Protein AF-A0A813JDJ5-F1 (afdb_monomer)

Solvent-accessible surface area (backbone atoms only — not comparable to full-atom values): 22489 Å² total; per-residue (Å²): 141,82,89,88,88,84,81,91,85,85,86,83,91,79,85,86,85,79,91,79,90,82,88,79,94,72,88,71,79,80,75,78,74,90,65,68,74,75,63,64,79,60,67,81,37,27,83,55,29,41,36,40,31,34,39,79,60,52,72,40,60,48,58,54,46,40,65,73,66,58,40,83,80,81,72,85,73,62,88,91,61,82,87,78,77,80,80,70,84,76,69,74,73,80,80,77,76,75,93,70,94,80,86,90,82,89,82,89,81,89,81,88,88,80,84,88,81,84,89,83,88,81,85,88,84,82,89,81,92,74,90,76,82,83,73,82,50,74,66,61,53,54,54,50,54,53,53,51,51,53,51,48,53,52,50,51,52,51,47,54,57,52,59,56,61,69,75,65,84,64,85,84,67,74,70,50,74,63,55,52,49,53,46,52,53,49,36,53,50,49,42,53,49,55,52,49,49,53,68,58,14,61,41,38,33,37,48,30,79,62,59,90,65,49,69,66,49,49,33,58,75,68,26,56,86,42,48,72,51,43,66,30,45,85,74,80,48,89,76,24,42,33,78,42,47,10,50,60,47,42,50,51,54,56,52,53,52,63,67,70,48,84,80,64,90,79,75,70,78,76,81,70,84,65,82,76,51,74,64,59,50,45,51,51,51,15,52,12,42,26,53,36,54,51,54,50,51,53,60,62,43,65,77,43,80,96,54,72,68,52,38,40,39,38,44,30,52,50,69,42,54,51,50,14,51,48,51,51,54,67,70,51,65,45,64,103,83,55,92,58,69,65,43,70,47,71,48,78,45,84,130

Secondary structure (DSSP, 8-state):
---------------PPPP-----------------GGGSTTTT-GGGEEEEE--BTTTB-HHIIIIIS---------TTS-----S-TTS----------------PPP---------------------------HHHHHHHHHHHHHHHHHHHHHHHHHHHHHSSS-SS-PPPHHHHHHHHHHHHHHHHHHHHHHHH-SEEEEEESS-TTHHHHHHHHH-GGGHHHHTTGGGT-TTPPEEEEHHHHHHHHHHHHHHH-TT-TT-------SPPPHHHHHHHHHHHHHHHHHHHHHHHHTTSTT----EEEEEESSHHHHHHHHHHHHH-PPPTT-----EEEEEEPP-

pLDDT: mean 74.73, std 22.29, range [30.78, 98.12]

Organism: Polarella glacialis (NCBI:txid89957)

Foldseek 3Di:
DDDDDDDDDDDDDDDDDDDDDDDDDDDDDPPPPPPPPVVPPCLQPLLLEEEEEADDCGLDVPCCVCPVVVFDPDPPPPPPDPDPVPDPVPPDPPCPDDPDDDDDDDDDDDDDDDDDDDDDDDDDDDDDDDDDPDPPDPVNVVVVVVVVVVVVVVVVVVVVVVVVLVVPRDPPDDDDPVSVVVLVVSLVVSQVVLVVSLVSHQAAEHEYQDDPPVVQSCCVPRRVVCNVLQVCQPPVRGRHYHYHNLVVLVVVVVVVVVVVPVDPPDDDPPPPPDDDDPVVVLVSLLNSLLSRVLVVLCVSCVVPPPDASEHYEYEEQDPSNVSSQVVNQVVPDPPPDDPRHHDYHYDHDHD

Mean predicted aligned error: 13.93 Å

Structure (mmCIF, N/CA/C/O backbone):
data_AF-A0A813JDJ5-F1
#
_entry.id   AF-A0A813JDJ5-F1
#
loop_
_atom_site.group_PDB
_atom_site.id
_atom_site.type_symbol
_atom_site.label_atom_id
_atom_site.label_alt_id
_atom_site.label_comp_id
_atom_site.label_asym_id
_atom_site.label_entity_id
_atom_site.label_seq_id
_atom_site.pdbx_PDB_ins_code
_atom_site.Cartn_x
_atom_site.Cartn_y
_atom_site.Cartn_z
_atom_site.occupancy
_atom_site.B_iso_or_equiv
_atom_site.auth_seq_id
_atom_site.auth_comp_id
_atom_site.auth_asym_id
_atom_site.auth_atom_id
_atom_site.pdbx_PDB_model_num
ATOM 1 N N . MET A 1 1 ? 7.551 -49.321 27.990 1.00 53.22 1 MET A N 1
ATOM 2 C CA . MET A 1 1 ? 7.972 -48.696 29.264 1.00 53.22 1 MET A CA 1
ATOM 3 C C . MET A 1 1 ? 8.441 -47.295 28.898 1.00 53.22 1 MET A C 1
ATOM 5 O O . MET A 1 1 ? 9.509 -47.186 28.331 1.00 53.22 1 MET A O 1
ATOM 9 N N . THR A 1 2 ? 7.663 -46.223 28.980 1.00 48.78 2 THR A N 1
ATOM 10 C CA . THR A 1 2 ? 6.654 -45.811 29.965 1.00 48.78 2 THR A CA 1
ATOM 11 C C . THR A 1 2 ? 5.444 -45.167 29.280 1.00 48.78 2 THR A C 1
ATOM 13 O O . THR A 1 2 ? 5.609 -44.295 28.430 1.00 48.78 2 THR A O 1
ATOM 16 N N . ASP A 1 3 ? 4.246 -45.593 29.679 1.00 41.19 3 ASP A N 1
ATOM 17 C CA . ASP A 1 3 ? 2.958 -45.034 29.263 1.00 41.19 3 ASP A CA 1
ATOM 18 C C . ASP A 1 3 ? 2.656 -43.728 30.012 1.00 41.19 3 ASP A C 1
ATOM 20 O O . ASP A 1 3 ? 2.743 -43.674 31.239 1.00 41.19 3 ASP A O 1
ATOM 24 N N . GLY A 1 4 ? 2.268 -42.684 29.276 1.00 44.47 4 GLY A N 1
ATOM 25 C CA . GLY A 1 4 ? 1.821 -41.396 29.812 1.00 44.47 4 GLY A CA 1
ATOM 26 C C . GLY A 1 4 ? 0.354 -41.145 29.476 1.00 44.47 4 GLY A C 1
ATOM 27 O O . GLY A 1 4 ? 0.030 -40.696 28.381 1.00 44.47 4 GLY A O 1
ATOM 28 N N . LYS A 1 5 ? -0.528 -41.455 30.429 1.00 56.16 5 LYS A N 1
ATOM 29 C CA . LYS A 1 5 ? -1.992 -41.369 30.362 1.00 56.16 5 LYS A CA 1
ATOM 30 C C . LYS A 1 5 ? -2.478 -40.177 31.194 1.00 56.16 5 LYS A C 1
ATOM 32 O O . LYS A 1 5 ? -2.395 -40.235 32.413 1.00 56.16 5 LYS A O 1
ATOM 37 N N . LEU A 1 6 ? -3.014 -39.137 30.558 1.00 46.19 6 LEU A N 1
ATOM 38 C CA . LEU A 1 6 ? -3.775 -38.023 31.158 1.00 46.19 6 LEU A CA 1
ATOM 39 C C . LEU A 1 6 ? -4.709 -37.511 30.046 1.00 46.19 6 LEU A C 1
ATOM 41 O O . LEU A 1 6 ? -4.257 -37.347 28.923 1.00 46.19 6 LEU A O 1
ATOM 45 N N . GLY A 1 7 ? -6.003 -37.256 30.192 1.00 38.03 7 GLY A N 1
ATOM 46 C CA . GLY A 1 7 ? -6.911 -37.185 31.329 1.00 38.03 7 GLY A CA 1
ATOM 47 C C . GLY A 1 7 ? -8.085 -36.332 30.835 1.00 38.03 7 GLY A C 1
ATOM 48 O O . GLY A 1 7 ? -7.898 -35.160 30.525 1.00 38.03 7 GLY A O 1
ATOM 49 N N . CYS A 1 8 ? -9.262 -36.934 30.655 1.00 38.38 8 CYS A N 1
ATOM 50 C CA . CYS A 1 8 ? -10.471 -36.242 30.204 1.00 38.38 8 CYS A CA 1
ATOM 51 C C . CYS A 1 8 ? -11.040 -35.397 31.351 1.00 38.38 8 CYS A C 1
ATOM 53 O O . CYS A 1 8 ? -11.254 -35.931 32.437 1.00 38.38 8 CYS A O 1
ATOM 55 N N . PHE A 1 9 ? -11.335 -34.119 31.103 1.00 38.38 9 PHE A N 1
ATOM 56 C CA . PHE A 1 9 ? -12.172 -33.303 31.984 1.00 38.38 9 PHE A CA 1
ATOM 57 C C . PHE A 1 9 ? -13.524 -33.062 31.312 1.00 38.38 9 PHE A C 1
ATOM 59 O O . PHE A 1 9 ? -13.610 -32.439 30.256 1.00 38.38 9 PHE A O 1
ATOM 66 N N . ALA A 1 10 ? -14.564 -33.595 31.948 1.00 41.78 10 ALA A N 1
ATOM 67 C CA . ALA A 1 10 ? -15.963 -33.291 31.704 1.00 41.78 10 ALA A CA 1
ATOM 68 C C . ALA A 1 10 ? -16.487 -32.401 32.843 1.00 41.78 10 ALA A C 1
ATOM 70 O O . ALA A 1 10 ? -16.045 -32.523 33.985 1.00 41.78 10 ALA A O 1
ATOM 71 N N . GLY A 1 11 ? -17.453 -31.543 32.520 1.00 33.84 11 GLY A N 1
ATOM 72 C CA . GLY A 1 11 ? -18.176 -30.659 33.440 1.00 33.84 11 GLY A CA 1
ATOM 73 C C . GLY A 1 11 ? -18.334 -29.282 32.793 1.00 33.84 11 GLY A C 1
A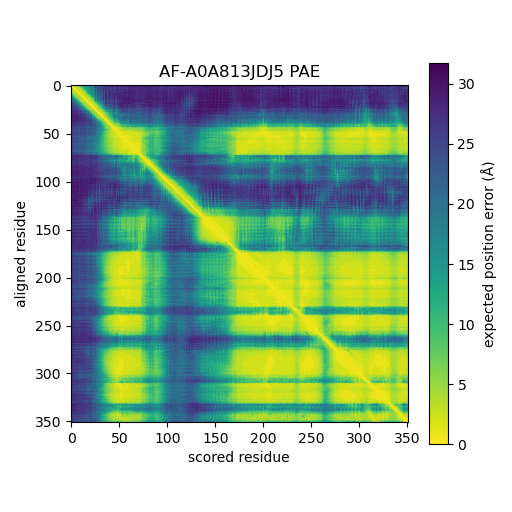TOM 74 O O . GLY A 1 11 ? -17.387 -28.772 32.216 1.00 33.84 11 GLY A O 1
ATOM 75 N N . SER A 1 12 ? -19.472 -28.603 32.792 1.00 38.28 12 SER A N 1
ATOM 76 C CA . SER A 1 12 ? -20.751 -28.787 33.469 1.00 38.28 12 SER A CA 1
ATOM 77 C C . SER A 1 12 ? -21.737 -27.856 32.754 1.00 38.28 12 SER A C 1
ATOM 79 O O . SER A 1 12 ? -21.407 -26.697 32.510 1.00 38.28 12 SER A O 1
ATOM 81 N N . ALA A 1 13 ? -22.924 -28.353 32.415 1.00 43.59 13 ALA A N 1
ATOM 82 C CA . ALA A 1 13 ? -24.033 -27.549 31.919 1.00 43.59 13 ALA A CA 1
ATOM 83 C C . ALA A 1 13 ? -24.872 -27.042 33.104 1.00 43.59 13 ALA A C 1
ATOM 85 O O . ALA A 1 13 ? -25.247 -27.834 33.966 1.00 43.59 13 ALA A O 1
ATOM 86 N N . SER A 1 14 ? -25.202 -25.749 33.122 1.00 38.34 14 SER A N 1
ATOM 87 C CA . SER A 1 14 ? -26.252 -25.192 33.985 1.00 38.34 14 SER A CA 1
ATOM 88 C C . SER A 1 14 ? -26.884 -23.946 33.344 1.00 38.34 14 SER A C 1
ATOM 90 O O . SER A 1 14 ? -26.277 -22.880 33.344 1.00 38.34 14 SER A O 1
ATOM 92 N N . THR A 1 15 ? -28.064 -24.175 32.755 1.00 44.97 15 THR A N 1
ATOM 93 C CA . THR A 1 15 ? -29.355 -23.448 32.870 1.00 44.97 15 THR A CA 1
ATOM 94 C C . THR A 1 15 ? -29.442 -21.926 32.578 1.00 44.97 15 THR A C 1
ATOM 96 O O . THR A 1 15 ? -28.566 -21.168 32.986 1.00 44.97 15 THR A O 1
ATOM 99 N N . PRO A 1 16 ? -30.512 -21.458 31.886 1.00 46.97 16 PRO A N 1
ATOM 100 C CA . PRO A 1 16 ? -30.634 -20.104 31.343 1.00 46.97 16 PRO A CA 1
ATOM 101 C C . PRO A 1 16 ? -31.238 -19.119 32.353 1.00 46.97 16 PRO A C 1
ATOM 103 O O . PRO A 1 16 ? -32.021 -19.509 33.215 1.00 46.97 16 PRO A O 1
ATOM 106 N N . CYS A 1 17 ? -30.901 -17.834 32.211 1.00 30.78 17 CYS A N 1
ATOM 107 C CA . CYS A 1 17 ? -31.528 -16.752 32.967 1.00 30.78 17 CYS A CA 1
ATOM 108 C C . CYS A 1 17 ? -32.625 -16.096 32.120 1.00 30.78 17 CYS A C 1
ATOM 110 O O . CYS A 1 17 ? -32.362 -15.607 31.019 1.00 30.78 17 CYS A O 1
ATOM 112 N N . GLU A 1 18 ? -33.837 -16.145 32.661 1.00 36.38 18 GLU A N 1
ATOM 113 C CA . GLU A 1 18 ? -35.067 -15.546 32.163 1.00 36.38 18 GLU A CA 1
ATOM 114 C C . GLU A 1 18 ? -35.033 -14.014 32.116 1.00 36.38 18 GLU A C 1
ATOM 116 O O . GLU A 1 18 ? -34.304 -13.332 32.837 1.00 36.38 18 GLU A O 1
ATOM 121 N N . PHE A 1 19 ? -35.909 -13.521 31.246 1.00 42.34 19 PHE A N 1
ATOM 122 C CA . PHE A 1 19 ? -36.453 -12.175 31.171 1.00 42.34 19 PHE A CA 1
ATOM 123 C C . PHE A 1 19 ? -36.926 -11.645 32.535 1.00 42.34 19 PHE A C 1
ATOM 125 O O . PHE A 1 19 ? -37.743 -12.276 33.200 1.00 42.34 19 PHE A O 1
ATOM 132 N N . ALA A 1 20 ? -36.521 -10.421 32.867 1.00 36.28 20 ALA A N 1
ATOM 133 C CA . ALA A 1 20 ? -37.339 -9.511 33.659 1.00 36.28 20 ALA A CA 1
ATOM 134 C C . ALA A 1 20 ? -37.074 -8.079 33.183 1.00 36.28 20 ALA A C 1
ATOM 136 O O . ALA A 1 20 ? -36.010 -7.497 33.401 1.00 36.28 20 ALA A O 1
ATOM 137 N N . GLU A 1 21 ? -38.058 -7.565 32.459 1.00 47.38 21 GLU A N 1
ATOM 138 C CA . GLU A 1 21 ? -38.278 -6.158 32.177 1.00 47.38 21 GLU A CA 1
ATOM 139 C C . GLU A 1 21 ? -38.777 -5.503 33.471 1.00 47.38 21 GLU A C 1
ATOM 141 O O . GLU A 1 21 ? -39.744 -5.986 34.043 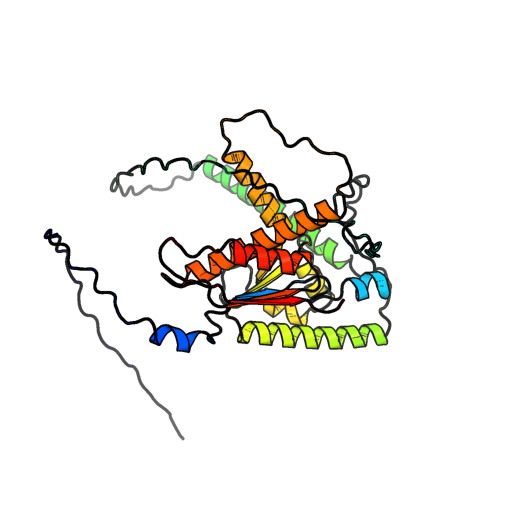1.00 47.38 21 GLU A O 1
ATOM 146 N N . GLU A 1 22 ? -38.122 -4.441 33.939 1.00 41.16 22 GLU A N 1
ATOM 147 C CA . GLU A 1 22 ? -38.748 -3.345 34.691 1.00 41.16 22 GLU A CA 1
ATOM 148 C C . GLU A 1 22 ? -37.723 -2.209 34.832 1.00 41.16 22 GLU A C 1
ATOM 150 O O . GLU A 1 22 ? -36.620 -2.392 35.347 1.00 41.16 22 GLU A O 1
ATOM 155 N N . VAL A 1 23 ? -38.067 -1.031 34.304 1.00 52.50 23 VAL A N 1
ATOM 156 C CA . VAL A 1 23 ? -37.243 0.186 34.325 1.00 52.50 23 VAL A CA 1
ATOM 157 C C . VAL A 1 23 ? -37.803 1.130 35.392 1.00 52.50 23 VAL A C 1
ATOM 159 O O . VAL A 1 23 ? -38.851 1.733 35.154 1.00 52.50 23 VAL A O 1
ATOM 162 N N . PRO A 1 24 ? -37.121 1.338 36.534 1.00 53.69 24 PRO A N 1
ATOM 163 C CA . PRO A 1 24 ? -37.437 2.431 37.434 1.00 53.69 24 PRO A CA 1
ATOM 164 C C . PRO A 1 24 ? -36.650 3.677 37.025 1.00 53.69 24 PRO A C 1
ATOM 166 O O . PRO A 1 24 ? -35.427 3.660 36.865 1.00 53.69 24 PRO A O 1
ATOM 169 N N . ALA A 1 25 ? -37.380 4.775 36.870 1.00 54.72 25 ALA A N 1
ATOM 170 C CA . ALA A 1 25 ? -36.836 6.110 36.726 1.00 54.72 25 ALA A CA 1
ATOM 171 C C . ALA A 1 25 ? -36.191 6.556 38.046 1.00 54.72 25 ALA A C 1
ATOM 173 O O . ALA A 1 25 ? -36.892 6.964 38.961 1.00 54.72 25 ALA A O 1
ATOM 174 N N . ASP A 1 26 ? -34.864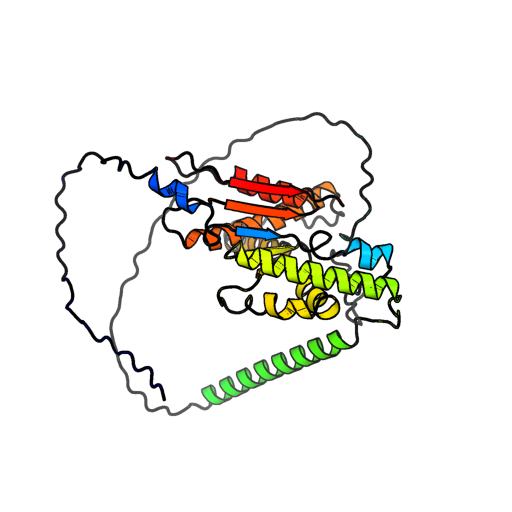 6.501 38.128 1.00 43.75 26 ASP A N 1
ATOM 175 C CA . ASP A 1 26 ? -34.090 7.412 38.971 1.00 43.75 26 ASP A CA 1
ATOM 176 C C . ASP A 1 26 ? -32.638 7.442 38.497 1.00 43.75 26 ASP A C 1
ATOM 178 O O . ASP A 1 26 ? -31.933 6.436 38.479 1.00 43.75 26 ASP A O 1
ATOM 182 N N . HIS A 1 27 ? -32.220 8.611 38.021 1.00 52.88 27 HIS A N 1
ATOM 183 C CA . HIS A 1 27 ? -30.949 8.837 37.345 1.00 52.88 27 HIS A CA 1
ATOM 184 C C . HIS A 1 27 ? -29.825 8.925 38.394 1.00 52.88 27 HIS A C 1
ATOM 186 O O . HIS A 1 27 ? -29.711 9.954 39.068 1.00 52.88 27 HIS A O 1
ATOM 192 N N . PRO A 1 28 ? -28.943 7.916 38.539 1.00 49.47 28 PRO A N 1
ATOM 193 C CA . PRO A 1 28 ? -27.824 8.025 39.452 1.00 49.47 28 PRO A CA 1
ATOM 194 C C . PRO A 1 28 ? -26.765 8.893 38.783 1.00 49.47 28 PRO A C 1
ATOM 196 O O . PRO A 1 28 ? -26.464 8.751 37.591 1.00 49.47 28 PRO A O 1
ATOM 199 N N . LEU A 1 29 ? -26.182 9.794 39.569 1.00 46.50 29 LEU A N 1
ATOM 200 C CA . LEU A 1 29 ? -24.964 10.514 39.231 1.00 46.50 29 LEU A CA 1
ATOM 201 C C . LEU A 1 29 ? -23.964 9.548 38.592 1.00 46.50 29 LEU A C 1
ATOM 203 O O . LEU A 1 29 ? -23.568 8.552 39.195 1.00 46.50 29 LEU A O 1
ATOM 207 N N . ARG A 1 30 ? -23.597 9.862 37.348 1.00 46.25 30 ARG A N 1
ATOM 208 C CA . ARG A 1 30 ? -22.651 9.145 36.495 1.00 46.25 30 ARG A CA 1
ATOM 209 C C . ARG A 1 30 ? -21.347 8.947 37.270 1.00 46.25 30 ARG A C 1
ATOM 211 O O . ARG A 1 30 ? -20.488 9.826 37.273 1.00 46.25 30 ARG A O 1
ATOM 218 N N . GLN A 1 31 ? -21.230 7.814 37.961 1.00 44.81 31 GLN A N 1
ATOM 219 C CA . GLN A 1 31 ? -20.002 7.383 38.611 1.00 44.81 31 GLN A CA 1
ATOM 220 C C . GLN A 1 31 ? -18.938 7.295 37.518 1.00 44.81 31 GLN A C 1
ATOM 222 O O . GLN A 1 31 ? -18.949 6.394 36.682 1.00 44.81 31 GLN A O 1
ATOM 227 N N . LEU A 1 32 ? -18.053 8.290 37.488 1.00 50.31 32 LEU A N 1
ATOM 228 C CA . LEU A 1 32 ? -16.844 8.280 36.681 1.00 50.31 32 LEU A CA 1
ATOM 229 C C . LEU A 1 32 ? -15.983 7.129 37.203 1.00 50.31 32 LEU A C 1
ATOM 231 O O . LEU A 1 32 ? -15.262 7.269 38.191 1.00 50.31 32 LEU A O 1
ATOM 235 N N . SER A 1 33 ? -16.129 5.962 36.579 1.00 49.41 33 SER A N 1
ATOM 236 C CA . SER A 1 33 ? -15.350 4.770 36.878 1.00 49.41 33 SER A CA 1
ATOM 237 C C . SER A 1 33 ? -13.869 5.086 36.668 1.00 49.41 33 SER A C 1
ATOM 239 O O . SER A 1 33 ? -13.411 5.265 35.539 1.00 49.41 33 SER A O 1
ATOM 241 N N . LYS A 1 34 ? -13.123 5.169 37.773 1.00 47.16 34 LYS A N 1
ATOM 242 C CA . LYS A 1 34 ? -11.662 5.320 37.834 1.00 47.16 34 LYS A CA 1
ATOM 243 C C . LYS A 1 34 ? -10.944 4.037 37.382 1.00 47.16 34 LYS A C 1
ATOM 245 O O . LYS A 1 34 ? -10.185 3.449 38.142 1.00 47.16 34 LYS A O 1
ATOM 250 N N . THR A 1 35 ? -11.202 3.570 36.164 1.00 49.75 35 THR A N 1
ATOM 251 C CA . THR A 1 35 ? -10.570 2.365 35.593 1.00 49.75 35 THR A CA 1
ATOM 252 C C . THR A 1 35 ? -9.618 2.687 34.434 1.00 49.75 35 THR A C 1
ATOM 254 O O . THR A 1 35 ? -9.306 1.800 33.646 1.00 49.75 35 THR A O 1
ATOM 257 N N . SER A 1 36 ? -9.150 3.936 34.295 1.00 54.97 36 SER A N 1
ATOM 258 C CA . SER A 1 36 ? -8.295 4.348 33.166 1.00 54.97 36 SER A CA 1
ATOM 259 C C . SER A 1 36 ? -6.899 3.719 33.172 1.00 54.97 36 SER A C 1
ATOM 261 O O . SER A 1 36 ? -6.356 3.457 32.100 1.00 54.97 36 SER A O 1
ATOM 263 N N . ASP A 1 37 ? -6.338 3.412 34.342 1.00 50.34 37 ASP A N 1
ATOM 264 C CA . ASP A 1 37 ? -4.895 3.139 34.441 1.00 50.34 37 ASP A CA 1
ATOM 265 C C . ASP A 1 37 ? -4.509 1.695 34.087 1.00 50.34 37 ASP A C 1
ATOM 267 O O . ASP A 1 37 ? -3.372 1.430 33.707 1.00 50.34 37 ASP A O 1
ATOM 271 N N . ALA A 1 38 ? -5.458 0.753 34.101 1.00 52.31 38 ALA A N 1
ATOM 272 C CA . ALA A 1 38 ? -5.196 -0.620 33.655 1.00 52.31 38 ALA A CA 1
ATOM 273 C C . ALA A 1 38 ? -5.107 -0.746 32.120 1.00 52.31 38 ALA A C 1
ATOM 275 O O . ALA A 1 38 ? -4.664 -1.772 31.608 1.00 52.31 38 ALA A O 1
ATOM 276 N N . SER A 1 39 ? -5.519 0.282 31.367 1.00 56.78 39 SER A N 1
ATOM 277 C CA . SER A 1 39 ? -5.522 0.234 29.899 1.00 56.78 39 SER A CA 1
ATOM 278 C C . SER A 1 39 ? -4.148 0.488 29.267 1.00 56.78 39 SER A C 1
ATOM 280 O O . SER A 1 39 ? -3.971 0.198 28.077 1.00 56.78 39 SER A O 1
ATOM 282 N N . ASP A 1 40 ? -3.178 0.951 30.068 1.00 61.53 40 ASP A N 1
ATOM 283 C CA . ASP A 1 40 ? -1.870 1.377 29.578 1.00 61.53 40 ASP A CA 1
ATOM 284 C C . ASP A 1 40 ? -0.845 0.243 29.407 1.00 61.53 40 ASP A C 1
ATOM 286 O O . ASP A 1 40 ? 0.068 0.341 28.586 1.00 61.53 40 ASP A O 1
ATOM 290 N N . ALA A 1 41 ? -1.011 -0.876 30.112 1.00 62.19 41 ALA A N 1
ATOM 291 C CA . ALA A 1 41 ? -0.044 -1.977 30.077 1.00 62.19 41 ALA A CA 1
ATOM 292 C C . ALA A 1 41 ? -0.120 -2.837 28.795 1.00 62.19 41 ALA A C 1
ATOM 294 O O . ALA A 1 41 ? 0.869 -3.457 28.411 1.00 62.19 41 ALA A O 1
ATOM 295 N N . CYS A 1 42 ? -1.260 -2.850 28.092 1.00 66.88 42 CYS A N 1
ATOM 296 C CA . CYS A 1 42 ? -1.478 -3.703 26.912 1.00 66.88 42 CYS A CA 1
ATOM 297 C C . CYS A 1 42 ? -1.159 -3.018 25.569 1.00 66.88 42 CYS A C 1
ATOM 299 O O . CYS A 1 42 ? -1.426 -3.587 24.511 1.00 66.88 42 CYS A O 1
ATOM 301 N N . TYR A 1 43 ? -0.593 -1.802 25.562 1.00 67.81 43 TYR A N 1
ATOM 302 C CA . TYR A 1 43 ? -0.315 -1.086 24.305 1.00 67.81 43 TYR A CA 1
ATOM 303 C C . TYR A 1 43 ? 0.701 -1.779 23.404 1.00 67.81 43 TYR A C 1
ATOM 305 O O . TYR A 1 43 ? 0.689 -1.543 22.201 1.00 67.81 43 TYR A O 1
ATOM 313 N N . ALA A 1 44 ? 1.589 -2.594 23.964 1.00 71.69 44 ALA A N 1
ATOM 314 C CA . ALA A 1 44 ? 2.613 -3.287 23.193 1.00 71.69 44 ALA A CA 1
ATOM 315 C C . ALA A 1 44 ? 2.111 -4.602 22.574 1.00 71.69 44 ALA A C 1
ATOM 317 O O . ALA A 1 44 ? 2.883 -5.289 21.909 1.00 71.69 44 ALA A O 1
ATOM 318 N N . GLU A 1 45 ? 0.845 -4.980 22.786 1.00 86.00 45 GLU A N 1
ATOM 319 C CA . GLU A 1 45 ? 0.331 -6.232 22.245 1.00 86.00 45 GLU A CA 1
ATOM 320 C C . GLU A 1 45 ? 0.274 -6.186 20.707 1.00 86.00 45 GLU A C 1
ATOM 322 O O . GLU A 1 45 ? -0.365 -5.291 20.136 1.00 86.00 45 GLU A O 1
ATOM 327 N N . PRO A 1 46 ? 0.842 -7.188 20.009 1.00 87.56 46 PRO A N 1
ATOM 328 C CA . PRO A 1 46 ? 0.713 -7.327 18.556 1.00 87.56 46 PRO A CA 1
ATOM 329 C C . PRO A 1 46 ? -0.740 -7.295 18.065 1.00 87.56 46 PRO A C 1
ATOM 331 O O . PRO A 1 46 ? -1.039 -6.821 16.965 1.00 87.56 46 PRO A O 1
ATOM 334 N N . ALA A 1 47 ? -1.672 -7.757 18.904 1.00 88.75 47 ALA A N 1
ATOM 335 C CA . ALA A 1 47 ? -3.106 -7.720 18.645 1.00 88.75 47 ALA A CA 1
ATOM 336 C C . ALA A 1 47 ? -3.656 -6.294 18.471 1.00 88.75 47 ALA A C 1
ATOM 338 O O . ALA A 1 47 ? -4.642 -6.120 17.772 1.00 88.75 47 ALA A O 1
ATOM 339 N N . GLN A 1 48 ? -3.035 -5.274 19.066 1.00 89.88 48 GLN A N 1
ATOM 340 C CA . GLN A 1 48 ? -3.506 -3.882 19.020 1.00 89.88 48 GLN A CA 1
ATOM 341 C C . GLN A 1 48 ? -2.666 -2.990 18.096 1.00 89.88 48 GLN A C 1
ATOM 343 O O . GLN A 1 48 ? -2.846 -1.772 18.095 1.00 89.88 48 GLN A O 1
ATOM 348 N N . THR A 1 49 ? -1.749 -3.576 17.321 1.00 92.81 49 THR A N 1
ATOM 349 C CA . THR A 1 49 ? -0.866 -2.845 16.407 1.00 92.81 49 THR A CA 1
ATOM 350 C C . THR A 1 49 ? -1.231 -3.154 14.965 1.00 92.81 49 THR A C 1
ATOM 352 O O . THR A 1 49 ? -1.254 -4.321 14.574 1.00 92.81 49 THR A O 1
ATOM 355 N N . LEU A 1 50 ? -1.490 -2.111 14.176 1.00 95.38 50 LEU A N 1
ATOM 356 C CA . LEU A 1 50 ? -1.728 -2.188 12.735 1.00 95.38 50 LEU A CA 1
ATOM 357 C C . LEU A 1 50 ? -0.506 -1.646 11.992 1.00 95.38 50 LEU A C 1
ATOM 359 O O . LEU A 1 50 ? -0.058 -0.534 12.278 1.00 95.38 50 LEU A O 1
ATOM 363 N N . LEU A 1 51 ? 0.010 -2.426 11.044 1.00 96.62 51 LEU A N 1
ATOM 364 C CA . LEU A 1 51 ? 1.160 -2.047 10.231 1.00 96.62 51 LEU A CA 1
ATOM 365 C C . LEU A 1 51 ? 0.731 -1.814 8.781 1.00 96.62 51 LEU A C 1
ATOM 367 O O . LEU A 1 51 ? 0.213 -2.727 8.135 1.00 96.62 51 LEU A O 1
ATOM 371 N N . PHE A 1 52 ? 0.968 -0.603 8.287 1.00 97.94 52 PHE A N 1
ATOM 372 C CA . PHE A 1 52 ? 0.900 -0.259 6.875 1.00 97.94 52 PHE A CA 1
ATOM 373 C C . PHE A 1 52 ? 2.300 -0.280 6.273 1.00 97.94 52 PHE A C 1
ATOM 375 O O . PHE A 1 52 ? 3.229 0.302 6.830 1.00 97.94 52 PHE A O 1
ATOM 382 N N . LEU A 1 53 ? 2.429 -0.956 5.139 1.00 98.06 53 LEU A N 1
ATOM 383 C CA . LEU A 1 53 ? 3.649 -1.017 4.348 1.00 98.06 53 LEU A CA 1
ATOM 384 C C . LEU A 1 53 ? 3.325 -0.533 2.939 1.00 98.06 53 LEU A C 1
ATOM 386 O O . LEU A 1 53 ? 2.302 -0.940 2.383 1.00 98.06 53 LEU A O 1
ATOM 390 N N . ASP A 1 54 ? 4.170 0.301 2.357 1.00 97.94 54 ASP A N 1
ATOM 391 C CA . ASP A 1 54 ? 4.168 0.460 0.909 1.00 97.94 54 ASP A CA 1
ATOM 392 C C . ASP A 1 54 ? 4.883 -0.713 0.217 1.00 97.94 54 ASP A C 1
ATOM 394 O O . ASP A 1 54 ? 5.628 -1.465 0.847 1.00 97.94 54 ASP A O 1
ATOM 398 N N . TRP A 1 55 ? 4.579 -0.933 -1.061 1.00 97.31 55 TRP A N 1
ATOM 399 C CA . TRP A 1 55 ? 5.226 -1.950 -1.877 1.00 97.31 55 TRP A CA 1
ATOM 400 C C . TRP A 1 55 ? 6.344 -1.389 -2.756 1.00 97.31 55 TRP A C 1
ATOM 402 O O . TRP A 1 55 ? 7.435 -1.953 -2.761 1.00 97.31 55 TRP A O 1
ATOM 412 N N . ASP A 1 56 ? 6.061 -0.335 -3.514 1.00 94.31 56 ASP A N 1
ATOM 413 C CA . ASP A 1 56 ? 6.856 0.096 -4.660 1.00 94.31 56 ASP A CA 1
ATOM 414 C C . ASP A 1 56 ? 8.031 0.953 -4.170 1.00 94.31 56 ASP A C 1
ATOM 416 O O . ASP A 1 56 ? 7.819 2.006 -3.600 1.00 94.31 56 ASP A O 1
ATOM 420 N N . ASP A 1 57 ? 9.268 0.490 -4.360 1.00 94.56 57 ASP A N 1
ATOM 421 C CA . ASP A 1 57 ? 10.515 1.092 -3.844 1.00 94.56 57 ASP A CA 1
ATOM 422 C C . ASP A 1 57 ? 10.691 1.062 -2.315 1.00 94.56 57 ASP A C 1
ATOM 424 O O . ASP A 1 57 ? 11.815 1.147 -1.829 1.00 94.56 57 ASP A O 1
ATOM 428 N N . THR A 1 58 ? 9.638 0.749 -1.553 1.00 96.44 58 THR A N 1
ATOM 429 C CA . THR A 1 58 ? 9.742 0.442 -0.115 1.00 96.44 58 THR A CA 1
ATOM 430 C C . THR A 1 58 ? 10.092 -1.025 0.178 1.00 96.44 58 THR A C 1
ATOM 432 O O . THR A 1 58 ? 11.046 -1.317 0.901 1.00 96.44 58 THR A O 1
ATOM 435 N N . LEU A 1 59 ? 9.309 -1.983 -0.335 1.00 97.25 59 LEU A N 1
ATOM 436 C CA . LEU A 1 59 ? 9.539 -3.425 -0.116 1.00 97.25 59 LEU A CA 1
ATOM 437 C C . LEU A 1 59 ? 10.105 -4.114 -1.357 1.00 97.25 59 LEU A C 1
ATOM 439 O O . LEU A 1 59 ? 10.870 -5.077 -1.250 1.00 97.25 59 LEU A O 1
ATOM 443 N N . PHE A 1 60 ? 9.690 -3.642 -2.527 1.00 96.88 60 PHE A N 1
ATOM 444 C CA . PHE A 1 60 ? 10.046 -4.176 -3.824 1.00 96.88 60 PHE A CA 1
ATOM 445 C C . PHE A 1 60 ? 10.832 -3.120 -4.608 1.00 96.88 60 PHE A C 1
ATOM 447 O O . PHE A 1 60 ? 10.263 -2.073 -4.918 1.00 96.88 60 PHE A O 1
ATOM 454 N N . PRO A 1 61 ? 12.112 -3.375 -4.937 1.00 96.25 61 PRO A N 1
ATOM 455 C CA . PRO A 1 61 ? 13.025 -2.375 -5.487 1.00 96.25 61 PRO A CA 1
ATOM 456 C C . PRO A 1 61 ? 12.725 -2.130 -6.974 1.00 96.25 61 PRO A C 1
ATOM 458 O O . PRO A 1 61 ? 13.436 -2.583 -7.867 1.00 96.25 61 PRO A O 1
ATOM 461 N N . THR A 1 62 ? 11.617 -1.449 -7.241 1.00 94.06 62 THR A N 1
ATOM 462 C CA . THR A 1 62 ? 11.010 -1.269 -8.564 1.00 94.06 62 THR A CA 1
ATOM 463 C C . THR A 1 62 ? 11.920 -0.429 -9.458 1.00 94.06 62 THR A C 1
ATOM 465 O O . THR A 1 62 ? 12.200 -0.809 -10.594 1.00 94.06 62 THR A O 1
ATOM 468 N N . THR A 1 63 ? 12.445 0.673 -8.933 1.00 92.75 63 THR A N 1
ATOM 469 C CA . THR A 1 63 ? 13.398 1.564 -9.598 1.00 92.75 63 THR A CA 1
ATOM 470 C C . THR A 1 63 ? 14.706 0.834 -9.910 1.00 92.75 63 THR A C 1
ATOM 472 O O . THR A 1 63 ? 15.198 0.896 -11.037 1.00 92.75 63 THR A O 1
ATOM 475 N N . GLU A 1 64 ? 15.250 0.065 -8.962 1.00 94.75 64 GLU A N 1
ATOM 476 C CA . GLU A 1 64 ? 16.475 -0.713 -9.195 1.00 94.75 64 GLU A CA 1
ATOM 477 C C . GLU A 1 64 ? 16.273 -1.755 -10.303 1.00 94.75 64 GLU A C 1
ATOM 479 O O . GLU A 1 64 ? 17.033 -1.795 -11.269 1.00 94.75 64 GLU A O 1
ATOM 484 N N . LEU A 1 65 ? 15.208 -2.555 -10.209 1.00 92.38 65 LEU A N 1
ATOM 485 C CA . LEU A 1 65 ? 14.944 -3.635 -11.154 1.00 92.38 65 LEU A CA 1
ATOM 486 C C . LEU A 1 65 ? 14.624 -3.112 -12.557 1.00 92.38 65 LEU A C 1
ATOM 488 O O . LEU A 1 65 ? 15.170 -3.600 -13.542 1.00 92.38 65 LEU A O 1
ATOM 492 N N . PHE A 1 66 ? 13.742 -2.127 -12.685 1.00 91.06 66 PHE A N 1
ATOM 493 C CA . PHE A 1 66 ? 13.239 -1.752 -14.004 1.00 91.06 66 PHE A CA 1
ATOM 494 C C . PHE A 1 66 ? 13.989 -0.597 -14.652 1.00 91.06 66 PHE A C 1
ATOM 496 O O . PHE A 1 66 ? 14.029 -0.522 -15.875 1.00 91.06 66 PHE A O 1
ATOM 503 N N . GLU A 1 67 ? 14.576 0.305 -13.869 1.00 90.56 67 GLU A N 1
ATOM 504 C CA . GLU A 1 67 ? 15.237 1.493 -14.417 1.00 90.56 67 GLU A CA 1
ATOM 505 C C . GLU A 1 67 ? 16.748 1.302 -14.464 1.00 90.56 67 GLU A C 1
ATOM 507 O O . GLU A 1 67 ? 17.366 1.564 -15.494 1.00 90.56 67 GLU A O 1
ATOM 512 N N . ARG A 1 68 ? 17.350 0.785 -13.385 1.00 92.50 68 ARG A N 1
ATOM 513 C CA . ARG A 1 68 ? 18.809 0.598 -13.316 1.00 92.50 68 ARG A CA 1
ATOM 514 C C . ARG A 1 68 ? 19.260 -0.701 -13.970 1.00 92.50 68 ARG A C 1
ATOM 516 O O . ARG A 1 68 ? 20.210 -0.687 -14.747 1.00 92.50 68 ARG A O 1
ATOM 523 N N . TRP A 1 69 ? 18.578 -1.814 -13.702 1.00 93.31 69 TRP A N 1
ATOM 524 C CA . TRP A 1 69 ? 18.881 -3.096 -14.355 1.00 93.31 69 TRP A CA 1
ATOM 525 C C . TRP A 1 69 ? 18.228 -3.214 -15.732 1.00 93.31 69 TRP A 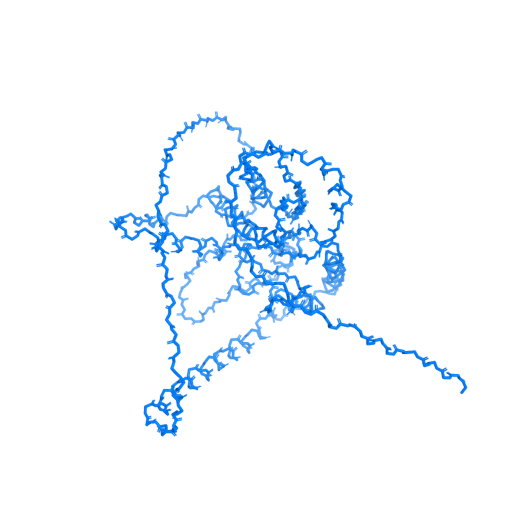C 1
ATOM 527 O O . TRP A 1 69 ? 18.500 -4.175 -16.450 1.00 93.31 69 TRP A O 1
ATOM 537 N N . ASN A 1 70 ? 17.398 -2.232 -16.105 1.00 90.50 70 ASN A N 1
ATOM 538 C CA . ASN A 1 70 ? 16.690 -2.173 -17.378 1.00 90.50 70 ASN A CA 1
ATOM 539 C C . ASN A 1 70 ? 15.870 -3.447 -17.645 1.00 90.50 70 ASN A C 1
ATOM 541 O O . ASN A 1 70 ? 15.767 -3.912 -18.783 1.00 90.50 70 ASN A O 1
ATOM 545 N N . LEU A 1 71 ? 15.300 -4.036 -16.585 1.00 88.00 71 LEU A N 1
ATOM 546 C CA . LEU A 1 71 ? 14.357 -5.125 -16.768 1.00 88.00 71 LEU A CA 1
ATOM 547 C C . LEU A 1 71 ? 13.099 -4.575 -17.451 1.00 88.00 71 LEU A C 1
ATOM 549 O O . LEU A 1 71 ? 12.618 -3.490 -17.110 1.00 88.00 71 LEU A O 1
ATOM 553 N N . PRO A 1 72 ? 12.536 -5.305 -18.421 1.00 84.56 72 PRO A N 1
ATOM 554 C CA . PRO A 1 72 ? 11.372 -4.840 -19.153 1.00 84.56 72 PRO A CA 1
ATOM 555 C C . PRO A 1 72 ? 10.170 -4.685 -18.212 1.00 84.56 72 PRO A C 1
ATOM 557 O O . PRO A 1 72 ? 9.682 -5.657 -17.636 1.00 84.56 72 PRO A O 1
ATOM 560 N N . ARG A 1 73 ? 9.637 -3.458 -18.095 1.00 76.50 73 ARG A N 1
ATOM 561 C CA . ARG A 1 73 ? 8.298 -3.232 -17.527 1.00 76.50 73 ARG A CA 1
ATOM 562 C C . ARG A 1 73 ? 7.273 -3.695 -18.545 1.00 76.50 73 ARG A C 1
ATOM 564 O O . ARG A 1 73 ? 6.921 -2.951 -19.461 1.00 76.50 73 ARG A O 1
ATOM 571 N N . GLN A 1 74 ? 6.770 -4.911 -18.409 1.00 69.38 74 GLN A N 1
ATOM 572 C CA . GLN A 1 74 ? 5.681 -5.336 -19.272 1.00 69.38 74 GLN A CA 1
ATOM 573 C C . GLN A 1 74 ? 4.362 -4.712 -18.800 1.00 69.38 74 GLN A C 1
ATOM 575 O O . GLN A 1 74 ? 3.683 -5.200 -17.901 1.00 69.38 74 GLN A O 1
ATOM 580 N N . ILE A 1 75 ? 3.989 -3.597 -19.425 1.00 57.56 75 ILE A N 1
ATOM 581 C CA . ILE A 1 75 ? 2.610 -3.113 -19.407 1.00 57.56 75 ILE A CA 1
ATOM 582 C C . ILE A 1 75 ? 1.892 -3.965 -20.447 1.00 57.56 75 ILE A C 1
ATOM 584 O O . ILE A 1 75 ? 2.210 -3.855 -21.629 1.00 57.56 75 ILE A O 1
ATOM 588 N N . SER A 1 76 ? 0.981 -4.844 -20.025 1.00 51.94 76 SER A N 1
ATOM 589 C CA . SER A 1 76 ? 0.220 -5.730 -20.912 1.00 51.94 76 SER A CA 1
ATOM 590 C C . SER A 1 76 ? -0.330 -4.954 -22.120 1.00 51.94 76 SER A C 1
ATOM 592 O O . SER A 1 76 ? -1.352 -4.264 -22.016 1.00 51.94 76 SER A O 1
ATOM 594 N N . LYS A 1 77 ? 0.328 -5.036 -23.279 1.00 53.47 77 LYS A N 1
ATOM 595 C CA . LYS A 1 77 ? -0.262 -4.565 -24.528 1.00 53.47 77 LYS A CA 1
ATOM 596 C C . LYS A 1 77 ? -1.242 -5.642 -24.941 1.00 53.47 77 LYS A C 1
ATOM 598 O O . LYS A 1 77 ? -0.833 -6.675 -25.457 1.00 53.47 77 LYS A O 1
ATOM 603 N N . LYS A 1 78 ? -2.537 -5.422 -24.697 1.00 54.47 78 LYS A N 1
ATOM 604 C CA . LYS A 1 78 ? -3.553 -6.267 -25.330 1.00 54.47 78 LYS A CA 1
ATOM 605 C C . LYS A 1 78 ? -3.345 -6.156 -26.844 1.00 54.47 78 LYS A C 1
ATOM 607 O O . LYS A 1 78 ? -3.443 -5.035 -27.358 1.00 54.47 78 LYS A O 1
ATOM 612 N N . PRO A 1 79 ? -3.045 -7.252 -27.557 1.00 49.91 79 PRO A N 1
ATOM 613 C CA . PRO A 1 79 ? -2.875 -7.190 -28.999 1.00 49.91 79 PRO A CA 1
ATOM 614 C C . PRO A 1 79 ? -4.180 -6.677 -29.622 1.00 49.91 79 PRO A C 1
ATOM 616 O O . PRO A 1 79 ? -5.253 -7.229 -29.390 1.00 49.91 79 PRO A O 1
ATOM 619 N N . GLY A 1 80 ? -4.105 -5.567 -30.362 1.00 62.50 80 GLY A N 1
ATOM 620 C CA . GLY A 1 80 ? -5.225 -5.052 -31.158 1.00 62.50 80 GLY A CA 1
ATOM 621 C C . GLY A 1 80 ? -6.005 -3.854 -30.605 1.00 62.50 80 GLY A C 1
ATOM 622 O O . GLY A 1 80 ? -6.995 -3.472 -31.226 1.00 62.50 80 GLY A O 1
ATOM 623 N N . LYS A 1 81 ? -5.585 -3.210 -29.505 1.00 53.22 81 LYS A N 1
ATOM 624 C CA . LYS A 1 81 ? -6.085 -1.863 -29.165 1.00 53.22 81 LYS A CA 1
ATOM 625 C C . LYS A 1 81 ? -4.961 -0.829 -29.292 1.00 53.22 81 LYS A C 1
ATOM 627 O O . LYS A 1 81 ? -3.947 -0.997 -28.620 1.00 53.22 81 LYS A O 1
ATOM 632 N N . PRO A 1 82 ? -5.106 0.205 -30.148 1.00 47.47 82 PRO A N 1
ATOM 633 C CA . PRO A 1 82 ? -4.137 1.296 -30.212 1.00 47.47 82 PRO A CA 1
ATOM 634 C C . PRO A 1 82 ? -4.014 1.949 -28.832 1.00 47.47 82 PRO A C 1
ATOM 636 O O . PRO A 1 82 ? -5.005 2.018 -28.106 1.00 47.47 82 PRO A O 1
ATOM 639 N N . ASP A 1 83 ? -2.789 2.352 -28.482 1.00 45.09 83 ASP A N 1
ATOM 640 C CA . ASP A 1 83 ? -2.326 2.756 -27.149 1.00 45.09 83 ASP A CA 1
ATOM 641 C C . ASP A 1 83 ? -3.220 3.830 -26.477 1.00 45.09 83 ASP A C 1
ATOM 643 O O . ASP A 1 83 ? -2.875 5.008 -26.405 1.00 45.09 83 ASP A O 1
ATOM 647 N N . GLU A 1 84 ? -4.350 3.437 -25.885 1.00 48.62 84 GLU A N 1
ATOM 648 C CA . GLU A 1 84 ? -4.944 4.173 -24.770 1.00 48.62 84 GLU A CA 1
ATOM 649 C C . GLU A 1 84 ? -4.100 3.853 -23.534 1.00 48.62 84 GLU A C 1
ATOM 651 O O . GLU A 1 84 ? -4.440 3.011 -22.701 1.00 48.62 84 GLU A O 1
ATOM 656 N N . ALA A 1 85 ? -2.942 4.508 -23.448 1.00 43.59 85 ALA A N 1
ATOM 657 C CA . ALA A 1 85 ? -2.070 4.514 -22.284 1.00 43.59 85 ALA A CA 1
ATOM 658 C C . ALA A 1 85 ? -2.784 5.205 -21.108 1.00 43.59 85 ALA A C 1
ATOM 660 O O . ALA A 1 85 ? -2.480 6.334 -20.729 1.00 43.59 85 ALA A O 1
ATOM 661 N N . ILE A 1 86 ? -3.779 4.537 -20.522 1.00 42.84 86 ILE A N 1
ATOM 662 C CA . ILE A 1 86 ? -4.472 5.010 -19.328 1.00 42.84 86 ILE A CA 1
ATOM 663 C C . ILE A 1 86 ? -3.539 4.780 -18.135 1.00 42.84 86 ILE A C 1
ATOM 665 O O . ILE A 1 86 ? -3.611 3.753 -17.458 1.00 42.84 86 ILE A O 1
ATOM 669 N N . GLY A 1 87 ? -2.677 5.764 -17.873 1.00 45.00 87 GLY A N 1
ATOM 670 C CA . GLY A 1 87 ? -2.206 6.115 -16.531 1.00 45.00 87 GLY A CA 1
ATOM 671 C C . GLY A 1 87 ? -1.341 5.084 -15.804 1.00 45.00 87 GLY A C 1
ATOM 672 O O . GLY A 1 87 ? -1.630 4.772 -14.652 1.00 45.00 87 GLY A O 1
ATOM 673 N N . GLN A 1 88 ? -0.295 4.567 -16.453 1.00 44.50 88 GLN A N 1
ATOM 674 C CA . GLN A 1 88 ? 0.865 3.966 -15.767 1.00 44.50 88 GLN A CA 1
ATOM 675 C C . GLN A 1 88 ? 2.177 4.738 -16.006 1.00 44.50 88 GLN A C 1
ATOM 677 O O . GLN A 1 88 ? 3.228 4.322 -15.530 1.00 44.50 88 GLN A O 1
ATOM 682 N N . ASN A 1 89 ? 2.116 5.930 -16.616 1.00 42.78 89 ASN A N 1
ATOM 683 C CA . ASN A 1 89 ? 3.232 6.891 -16.669 1.00 42.78 89 ASN A CA 1
ATOM 684 C C . ASN A 1 89 ? 3.564 7.525 -15.295 1.00 42.78 89 ASN A C 1
ATOM 686 O O . ASN A 1 89 ? 4.118 8.616 -15.242 1.00 42.78 89 ASN A O 1
ATOM 690 N N . TYR A 1 90 ? 3.215 6.866 -14.187 1.00 48.38 90 TYR A N 1
ATOM 691 C CA . TYR A 1 90 ? 3.578 7.281 -12.829 1.00 48.38 90 TYR A CA 1
ATOM 692 C C . TYR A 1 90 ? 4.874 6.624 -12.339 1.00 48.38 90 TYR A C 1
ATOM 694 O O . TYR A 1 90 ? 5.303 6.879 -11.220 1.00 48.38 90 TYR A O 1
ATOM 702 N N . SER A 1 91 ? 5.515 5.800 -13.174 1.00 45.09 91 SER A N 1
ATOM 703 C CA . SER A 1 91 ? 6.904 5.402 -12.965 1.00 45.09 91 SER A CA 1
ATOM 704 C C . SER A 1 91 ? 7.794 6.633 -13.074 1.00 45.09 91 SER A C 1
ATOM 706 O O . SER A 1 91 ? 8.069 7.082 -14.185 1.00 45.09 91 SER A O 1
ATOM 708 N N . ALA A 1 92 ? 8.165 7.189 -11.923 1.00 42.50 92 ALA A N 1
ATOM 709 C CA . ALA A 1 92 ? 9.348 8.011 -11.704 1.00 42.50 92 ALA A CA 1
ATOM 710 C C . ALA A 1 92 ? 9.805 8.835 -12.923 1.00 42.50 92 ALA A C 1
ATOM 712 O O . ALA A 1 92 ? 10.862 8.608 -13.508 1.00 42.50 92 ALA A O 1
ATOM 713 N N . ARG A 1 93 ? 9.055 9.881 -13.291 1.00 41.31 93 ARG A N 1
ATOM 714 C CA . ARG A 1 93 ? 9.775 11.050 -13.805 1.00 41.31 93 ARG A CA 1
ATOM 715 C C . ARG A 1 93 ? 10.559 11.574 -12.615 1.00 41.31 93 ARG A C 1
ATOM 717 O O . ARG A 1 93 ? 9.938 12.006 -11.652 1.00 41.31 93 ARG A O 1
ATOM 724 N N . ASN A 1 94 ? 11.886 11.457 -12.666 1.00 39.53 94 ASN A N 1
ATOM 725 C CA . ASN A 1 94 ? 12.800 12.064 -11.702 1.00 39.53 94 ASN A CA 1
ATOM 726 C C . ASN A 1 94 ? 12.336 13.495 -11.411 1.00 39.53 94 ASN A C 1
ATOM 728 O O . ASN A 1 94 ? 12.462 14.381 -12.259 1.00 39.53 94 ASN A O 1
ATOM 732 N N . ILE A 1 95 ? 11.755 13.696 -10.228 1.00 44.28 95 ILE A N 1
ATOM 733 C CA . ILE A 1 95 ? 11.342 15.004 -9.734 1.00 44.28 95 ILE A CA 1
ATOM 734 C C . ILE A 1 95 ? 12.627 15.696 -9.286 1.00 44.28 95 ILE A C 1
ATOM 736 O O . ILE A 1 95 ? 12.985 15.707 -8.113 1.00 44.28 95 ILE A O 1
ATOM 740 N N . THR A 1 96 ? 13.376 16.261 -10.230 1.00 40.03 96 THR A N 1
ATOM 741 C CA . THR A 1 96 ? 14.367 17.276 -9.882 1.00 40.03 96 THR A CA 1
ATOM 742 C C . THR A 1 96 ? 13.585 18.536 -9.532 1.00 40.03 96 THR A C 1
ATOM 744 O O . THR A 1 96 ? 13.123 19.248 -10.424 1.00 40.03 96 THR A O 1
ATOM 747 N N . HIS A 1 97 ? 13.365 18.774 -8.239 1.00 39.44 97 HIS A N 1
ATOM 748 C CA . HIS A 1 97 ? 12.726 19.992 -7.747 1.00 39.44 97 HIS A CA 1
ATOM 749 C C . HIS A 1 97 ? 13.480 21.237 -8.253 1.00 39.44 97 HIS A C 1
ATOM 751 O O . HIS A 1 97 ? 14.676 21.363 -7.983 1.00 39.44 97 HIS A O 1
ATOM 757 N N . PRO A 1 98 ? 12.826 22.196 -8.935 1.00 40.84 98 PRO A N 1
ATOM 758 C CA . PRO A 1 98 ? 13.340 23.555 -8.985 1.00 40.84 98 PRO A CA 1
ATOM 759 C C . PRO A 1 98 ? 13.142 24.185 -7.600 1.00 40.84 98 PRO A C 1
ATOM 761 O O . PRO A 1 98 ? 12.019 24.249 -7.097 1.00 40.84 98 PRO A O 1
ATOM 764 N N . GLU A 1 99 ? 14.226 24.636 -6.966 1.00 37.78 99 GLU A N 1
ATOM 765 C CA . GLU A 1 99 ? 14.150 25.401 -5.720 1.00 37.78 99 GLU A CA 1
ATOM 766 C C . GLU A 1 99 ? 13.366 26.701 -5.956 1.00 37.78 99 GLU A C 1
ATOM 768 O O . GLU A 1 99 ? 13.859 27.658 -6.553 1.00 37.78 99 GLU A O 1
ATOM 773 N N . GLY A 1 100 ? 12.108 26.719 -5.517 1.00 39.12 100 GLY A N 1
ATOM 774 C CA . GLY A 1 100 ? 11.198 27.845 -5.676 1.00 39.12 100 GLY A CA 1
ATOM 775 C C . GLY A 1 100 ? 10.389 28.074 -4.407 1.00 39.12 100 GLY A C 1
ATOM 776 O O . GLY A 1 100 ? 9.412 27.381 -4.145 1.00 39.12 100 GLY A O 1
ATOM 777 N N . SER A 1 101 ? 10.810 29.067 -3.627 1.00 47.28 101 SER A N 1
ATOM 778 C CA . SER A 1 101 ? 10.094 29.613 -2.471 1.00 47.28 101 SER A CA 1
ATOM 779 C C . SER A 1 101 ? 8.695 30.098 -2.865 1.00 47.28 101 SER A C 1
ATOM 781 O O . SER A 1 101 ? 8.576 30.960 -3.736 1.00 47.28 101 SER A O 1
ATOM 783 N N . PHE A 1 102 ? 7.643 29.598 -2.204 1.00 37.66 102 PHE A N 1
ATOM 784 C CA . PHE A 1 102 ? 6.310 30.195 -2.282 1.00 37.66 102 PHE A CA 1
ATOM 785 C C . PHE A 1 102 ? 5.646 30.333 -0.912 1.00 37.66 102 PHE A C 1
ATOM 787 O O . PHE A 1 102 ? 5.610 29.417 -0.092 1.00 37.66 102 PHE A O 1
ATOM 794 N N . ALA A 1 103 ? 5.138 31.546 -0.697 1.00 36.94 103 ALA A N 1
ATOM 795 C CA . ALA A 1 103 ? 4.488 32.022 0.507 1.00 36.94 103 ALA A CA 1
ATOM 796 C C . ALA A 1 103 ? 3.053 31.490 0.645 1.00 36.94 103 ALA A C 1
ATOM 798 O O . ALA A 1 103 ? 2.324 3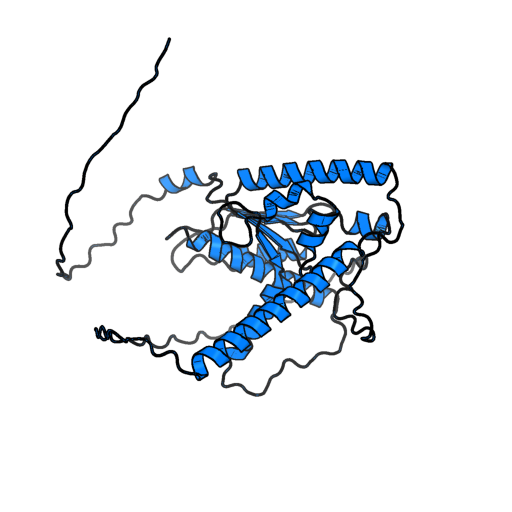1.308 -0.328 1.00 36.94 103 ALA A O 1
ATOM 799 N N . SER A 1 104 ? 2.664 31.282 1.900 1.00 37.34 104 SER A N 1
ATOM 800 C CA . SER A 1 104 ? 1.386 30.734 2.343 1.00 37.34 104 SER A CA 1
ATOM 801 C C . SER A 1 104 ? 0.232 31.734 2.186 1.00 37.34 104 SER A C 1
ATOM 803 O O . SER A 1 104 ? 0.364 32.896 2.572 1.00 37.34 104 SER A O 1
ATOM 805 N N . ALA A 1 105 ? -0.926 31.272 1.710 1.00 33.06 105 ALA A N 1
ATOM 806 C CA . ALA A 1 105 ? -2.192 31.992 1.824 1.00 33.06 105 ALA A CA 1
ATOM 807 C C . ALA A 1 105 ? -3.290 31.042 2.328 1.00 33.06 105 ALA A C 1
ATOM 809 O O . ALA A 1 105 ? -3.694 30.102 1.649 1.00 33.06 105 ALA A O 1
ATOM 810 N N . SER A 1 106 ? -3.757 31.298 3.552 1.00 36.12 106 SER A N 1
ATOM 811 C CA . SER A 1 106 ? -4.905 30.639 4.179 1.00 36.12 106 SER A CA 1
ATOM 812 C C . SER A 1 106 ? -6.208 31.324 3.774 1.00 36.12 106 SER A C 1
ATOM 814 O O . SER A 1 106 ? -6.313 32.547 3.842 1.00 36.12 106 SER A O 1
ATOM 816 N N . THR A 1 107 ? -7.248 30.558 3.448 1.00 33.06 107 THR A N 1
ATOM 817 C CA . THR A 1 107 ? -8.642 31.032 3.492 1.00 33.06 107 THR A CA 1
ATOM 818 C C . THR A 1 107 ? -9.553 29.863 3.869 1.00 33.06 107 THR A C 1
ATOM 820 O O . THR A 1 107 ? -9.741 28.933 3.090 1.00 33.06 107 THR A O 1
ATOM 823 N N . MET A 1 108 ? -10.098 29.891 5.090 1.00 35.88 108 MET A N 1
ATOM 824 C CA . MET A 1 108 ? -11.078 28.915 5.580 1.00 35.88 108 MET A CA 1
ATOM 825 C C . MET A 1 108 ? -12.503 29.407 5.301 1.00 35.88 108 MET A C 1
ATOM 827 O O . MET A 1 108 ? -12.924 30.432 5.834 1.00 35.88 108 MET A O 1
ATOM 831 N N . GLY A 1 109 ? -13.256 28.650 4.501 1.00 35.03 109 GLY A N 1
ATOM 832 C CA . GLY A 1 109 ? -14.704 28.794 4.341 1.00 35.03 109 GLY A CA 1
ATOM 833 C C . GLY A 1 109 ? -15.451 27.774 5.205 1.00 35.03 109 GLY A C 1
ATOM 834 O O . GLY A 1 109 ? -15.201 26.575 5.115 1.00 35.03 109 GLY A O 1
ATOM 835 N N . SER A 1 110 ? -16.361 28.255 6.053 1.00 37.78 110 SER A N 1
ATOM 836 C CA . SER A 1 110 ? -17.209 27.445 6.938 1.00 37.78 110 SER A CA 1
ATOM 837 C C . SER A 1 110 ? -18.399 26.840 6.177 1.00 37.78 110 SER A C 1
ATOM 839 O O . SER A 1 110 ? -19.067 27.543 5.419 1.00 37.78 110 SER A O 1
ATOM 841 N N . LEU A 1 111 ? -18.686 25.550 6.394 1.00 38.28 111 LEU A N 1
ATOM 842 C CA . LEU A 1 111 ? -19.838 24.829 5.830 1.00 38.28 111 LEU A CA 1
ATOM 843 C C . LEU A 1 111 ? -20.877 24.495 6.922 1.00 38.28 111 LEU A C 1
ATOM 845 O O . LEU A 1 111 ? -20.496 24.104 8.029 1.00 38.28 111 LEU A O 1
ATOM 849 N N . PRO A 1 112 ? -22.189 24.586 6.624 1.00 39.84 112 PRO A N 1
ATOM 850 C CA . PRO A 1 112 ? -23.250 24.349 7.597 1.00 39.84 112 PRO A CA 1
ATOM 851 C C . PRO A 1 112 ? -23.567 22.858 7.805 1.00 39.84 112 PRO A C 1
ATOM 853 O O . PRO A 1 112 ? -23.604 22.056 6.870 1.00 39.84 112 PRO A O 1
ATOM 856 N N . GLN A 1 113 ? -23.858 22.507 9.060 1.00 34.66 113 GLN A N 1
ATOM 857 C CA . GLN A 1 113 ? -24.311 21.186 9.504 1.00 34.66 113 GLN A CA 1
ATOM 858 C C . GLN A 1 113 ? -25.777 20.944 9.097 1.00 34.66 113 GLN A C 1
ATOM 860 O O . GLN A 1 113 ? -26.646 21.757 9.407 1.00 34.66 113 GLN A O 1
ATOM 865 N N . LYS A 1 114 ? -26.070 19.809 8.441 1.00 40.12 114 LYS A N 1
ATOM 866 C CA . LYS A 1 114 ? -27.442 19.335 8.177 1.00 40.12 114 LYS A CA 1
ATOM 867 C C . LYS A 1 114 ? -27.830 18.170 9.090 1.00 40.12 114 LYS A C 1
ATOM 869 O O . LYS A 1 114 ? -27.012 17.318 9.429 1.00 40.12 114 LYS A O 1
ATOM 874 N N . ALA A 1 115 ? -29.105 18.200 9.469 1.00 36.97 115 ALA A N 1
ATOM 875 C CA . ALA A 1 115 ? -29.792 17.350 10.430 1.00 36.97 115 ALA A CA 1
ATOM 876 C C . ALA A 1 115 ? -30.010 15.900 9.958 1.00 36.97 115 ALA A C 1
ATOM 878 O O . ALA A 1 115 ? -30.141 15.623 8.767 1.00 36.97 115 ALA A O 1
ATOM 879 N N . ALA A 1 116 ? -30.088 14.994 10.935 1.00 37.44 116 ALA A N 1
ATOM 880 C CA . ALA A 1 116 ? -30.400 13.577 10.778 1.00 37.44 116 ALA A CA 1
ATOM 881 C C . ALA A 1 116 ? -31.913 13.341 10.612 1.00 37.44 116 ALA A C 1
ATOM 883 O O . ALA A 1 116 ? -32.716 14.007 11.265 1.00 37.44 116 ALA A O 1
ATOM 884 N N . SER A 1 117 ? -32.295 12.354 9.792 1.00 36.31 117 SER A N 1
ATOM 885 C CA . SER A 1 117 ? -33.680 11.890 9.655 1.00 36.31 117 SER A CA 1
ATOM 886 C C . SER A 1 117 ? -33.793 10.371 9.827 1.00 36.31 117 SER A C 1
ATOM 888 O O . SER A 1 117 ? -33.076 9.610 9.185 1.00 36.31 117 SER A O 1
ATOM 890 N N . LYS A 1 118 ? -34.702 10.027 10.745 1.00 40.56 118 LYS A N 1
ATOM 891 C CA . LYS A 1 118 ? -35.581 8.861 10.945 1.00 40.56 118 LYS A CA 1
ATOM 892 C C . LYS A 1 118 ? -35.139 7.434 10.573 1.00 40.56 118 LYS A C 1
ATOM 894 O O . LYS A 1 118 ? -34.883 7.084 9.429 1.00 40.56 118 LYS A O 1
ATOM 899 N N . VAL A 1 119 ? -35.229 6.611 11.619 1.00 38.50 119 VAL A N 1
ATOM 900 C CA . VAL A 1 119 ? -35.255 5.146 11.686 1.00 38.50 119 VAL A CA 1
ATOM 901 C C . VAL A 1 119 ? -36.630 4.637 11.235 1.00 38.50 119 VAL A C 1
ATOM 903 O O . VAL A 1 119 ? -37.646 5.188 11.658 1.00 38.50 119 VAL A O 1
ATOM 906 N N . ALA A 1 120 ? -36.652 3.588 10.410 1.00 38.94 120 ALA A N 1
ATOM 907 C CA . ALA A 1 120 ? -37.844 2.814 10.074 1.00 38.94 120 ALA A CA 1
ATOM 908 C C . ALA A 1 120 ? -37.766 1.432 10.744 1.00 38.94 120 ALA A C 1
ATOM 910 O O . ALA A 1 120 ? -36.728 0.772 10.707 1.00 38.94 120 ALA A O 1
ATOM 911 N N . THR A 1 121 ? -38.869 1.049 11.378 1.00 41.62 121 THR A N 1
ATOM 912 C CA . THR A 1 121 ? -39.161 -0.241 12.012 1.00 41.62 121 THR A CA 1
ATOM 913 C C . THR A 1 121 ? -39.559 -1.278 10.960 1.00 41.62 121 THR A C 1
ATOM 915 O O . THR A 1 121 ? -40.297 -0.951 10.033 1.00 41.62 121 THR A O 1
ATOM 918 N N . VAL A 1 122 ? -39.083 -2.516 11.110 1.00 43.50 122 VAL A N 1
ATOM 919 C CA . VAL A 1 122 ? -39.455 -3.675 10.282 1.00 43.50 122 VAL A CA 1
ATOM 920 C C . VAL A 1 122 ? -40.152 -4.692 11.180 1.00 43.50 122 VAL A C 1
ATOM 922 O O . VAL A 1 122 ? -39.623 -5.033 12.236 1.00 43.50 122 VAL A O 1
ATOM 925 N N . GLU A 1 123 ? -41.343 -5.114 10.757 1.00 45.09 123 GLU A N 1
ATOM 926 C CA . GLU A 1 123 ? -42.181 -6.138 11.382 1.00 45.09 123 GLU A CA 1
ATOM 927 C C . GLU A 1 123 ? -41.685 -7.550 11.039 1.00 45.09 123 GLU A C 1
ATOM 929 O O . GLU A 1 123 ? -41.291 -7.837 9.905 1.00 45.09 123 GLU A O 1
ATOM 934 N N . GLU A 1 124 ? -41.725 -8.430 12.037 1.00 47.19 124 GLU A N 1
ATOM 935 C CA . GLU A 1 124 ? -41.530 -9.872 11.908 1.00 47.19 124 GLU A CA 1
ATOM 936 C C . GLU A 1 124 ? -42.834 -10.535 11.441 1.00 47.19 124 GLU A C 1
ATOM 938 O O . GLU A 1 124 ? -43.919 -10.188 11.904 1.00 47.19 124 GLU A O 1
ATOM 943 N N . SER A 1 125 ? -42.733 -11.514 10.538 1.00 48.31 125 SER A N 1
ATOM 944 C CA . SER A 1 125 ? -43.836 -12.429 10.229 1.00 48.31 125 SER A CA 1
ATOM 945 C C . SER A 1 125 ? -43.347 -13.873 10.237 1.00 48.31 125 SER A C 1
ATOM 947 O O . SER A 1 125 ? -42.280 -14.207 9.716 1.00 48.31 125 SER A O 1
ATOM 949 N N . GLU A 1 126 ? -44.135 -14.706 10.909 1.00 47.56 126 GLU A N 1
ATOM 950 C CA . GLU A 1 126 ? -43.872 -16.101 11.223 1.00 47.56 126 GLU A CA 1
ATOM 951 C C . GLU A 1 126 ? -44.281 -17.050 10.083 1.00 47.56 126 GLU A C 1
ATOM 953 O O . GLU A 1 126 ? -45.311 -16.881 9.436 1.00 47.56 126 GLU A O 1
ATOM 958 N N . GLY A 1 127 ? -43.479 -18.105 9.914 1.00 50.72 127 GLY A N 1
ATOM 959 C CA . GLY A 1 127 ? -43.937 -19.496 9.839 1.00 50.72 127 GLY A CA 1
ATOM 960 C C . GLY A 1 127 ? -44.899 -19.929 8.726 1.00 50.72 127 GLY A C 1
ATOM 961 O O . GLY A 1 127 ? -46.114 -19.850 8.866 1.00 50.72 127 GLY A O 1
ATOM 962 N N . CYS A 1 128 ? -44.370 -20.638 7.724 1.00 42.59 128 CYS A N 1
ATOM 963 C CA . CYS A 1 128 ? -45.101 -21.746 7.101 1.00 42.59 128 CYS A CA 1
ATOM 964 C C . CYS A 1 128 ? -44.118 -22.770 6.509 1.00 42.59 128 CYS A C 1
ATOM 966 O O . CYS A 1 128 ? -43.447 -22.499 5.515 1.00 42.59 128 CYS A O 1
ATOM 968 N N . GLN A 1 129 ? -44.004 -23.947 7.132 1.00 50.38 129 GLN A N 1
ATOM 969 C CA . GLN A 1 129 ? -43.260 -25.080 6.575 1.00 50.38 129 GLN A CA 1
ATOM 970 C C . GLN A 1 129 ? -44.163 -25.840 5.605 1.00 50.38 129 GLN A C 1
ATOM 972 O O . GLN A 1 129 ? -45.091 -26.542 6.007 1.00 50.38 129 GLN A O 1
ATOM 977 N N . LYS A 1 130 ? -43.873 -25.687 4.314 1.00 49.41 130 LYS A N 1
ATOM 978 C CA . LYS A 1 130 ? -44.519 -26.400 3.216 1.00 49.41 130 LYS A CA 1
ATOM 979 C C . LYS A 1 130 ? -43.564 -27.493 2.739 1.00 49.41 130 LYS A C 1
ATOM 981 O O . LYS A 1 130 ? -42.439 -27.208 2.343 1.00 49.41 130 LYS A O 1
ATOM 986 N N . VAL A 1 131 ? -43.995 -28.748 2.827 1.00 54.47 131 VAL A N 1
ATOM 987 C CA . VAL A 1 131 ? -43.253 -29.898 2.298 1.00 54.47 131 VAL A CA 1
ATOM 988 C C . VAL A 1 131 ? -43.593 -30.005 0.813 1.00 54.47 131 VAL A C 1
ATOM 990 O O . VAL A 1 131 ? -44.660 -30.499 0.453 1.00 54.47 131 VAL A O 1
ATOM 993 N N . GLU A 1 132 ? -42.724 -29.470 -0.045 1.00 48.19 132 GLU A N 1
ATOM 994 C CA . GLU A 1 132 ? -42.879 -29.524 -1.500 1.00 48.19 132 GLU A CA 1
ATOM 995 C C . GLU A 1 132 ? -42.161 -30.753 -2.066 1.00 48.19 132 GLU A C 1
ATOM 997 O O . GLU A 1 132 ? -40.956 -30.945 -1.904 1.00 48.19 132 GLU A O 1
ATOM 1002 N N . VAL A 1 133 ? -42.936 -31.617 -2.722 1.00 54.12 133 VAL A N 1
ATOM 1003 C CA . VAL A 1 133 ? -42.429 -32.751 -3.495 1.00 54.12 133 VAL A CA 1
ATOM 1004 C C . VAL A 1 133 ? -41.987 -32.196 -4.849 1.00 54.12 133 VAL A C 1
ATOM 1006 O O . VAL A 1 133 ? -42.819 -31.832 -5.677 1.00 54.12 133 VAL A O 1
ATOM 1009 N N . GLY A 1 134 ? -40.670 -32.069 -5.027 1.00 50.72 134 GLY A N 1
ATOM 1010 C CA . GLY A 1 134 ? -40.039 -31.410 -6.170 1.00 50.72 134 GLY A CA 1
ATOM 1011 C C . GLY A 1 134 ? -40.274 -32.133 -7.493 1.00 50.72 134 GLY A C 1
ATOM 1012 O O . GLY A 1 134 ? -39.600 -33.110 -7.814 1.00 50.72 134 GLY A O 1
ATOM 1013 N N . VAL A 1 135 ? -41.207 -31.613 -8.287 1.00 59.72 135 VAL A N 1
ATOM 1014 C CA . VAL A 1 135 ? -41.237 -31.833 -9.734 1.00 59.72 135 VAL A CA 1
ATOM 1015 C C . VAL A 1 135 ? -40.379 -30.728 -10.338 1.00 59.72 135 VAL A C 1
ATOM 1017 O O . VAL A 1 135 ? -40.863 -29.614 -10.517 1.00 59.72 135 VAL A O 1
ATOM 1020 N N . HIS A 1 136 ? -39.100 -31.016 -10.597 1.00 61.31 136 HIS A N 1
ATOM 1021 C CA . HIS A 1 136 ? -38.216 -30.069 -11.279 1.00 61.31 136 HIS A CA 1
ATOM 1022 C C . HIS A 1 136 ? -38.832 -29.693 -12.625 1.00 61.31 136 HIS A C 1
ATOM 1024 O O . HIS A 1 136 ? -39.013 -30.540 -13.509 1.00 61.31 136 HIS A O 1
ATOM 1030 N N . THR A 1 137 ? -39.210 -28.426 -12.753 1.00 79.50 137 THR A N 1
ATOM 1031 C CA . THR A 1 137 ? -39.790 -27.900 -13.980 1.00 79.50 137 THR A CA 1
ATOM 1032 C C . THR A 1 137 ? -38.698 -27.803 -15.038 1.00 79.50 137 THR A C 1
ATOM 1034 O O . THR A 1 137 ? -37.512 -27.645 -14.746 1.00 79.50 137 THR A O 1
ATOM 1037 N N . LYS A 1 138 ? -39.094 -27.908 -16.308 1.00 85.62 138 LYS A N 1
ATOM 1038 C CA . LYS A 1 138 ? -38.183 -27.766 -17.453 1.00 85.62 138 LYS A CA 1
ATOM 1039 C C . LYS A 1 138 ? -37.343 -26.473 -17.377 1.00 85.62 138 LYS A C 1
ATOM 1041 O O . LYS A 1 138 ? -36.187 -26.476 -17.777 1.00 85.62 138 LYS A O 1
ATOM 1046 N N . GLU A 1 139 ? -37.911 -25.419 -16.797 1.00 87.12 139 GLU A N 1
ATOM 1047 C CA . GLU A 1 139 ? -37.302 -24.098 -16.611 1.00 87.12 139 GLU A CA 1
ATOM 1048 C C . GLU A 1 139 ? -36.126 -24.102 -15.613 1.00 87.12 139 GLU A C 1
ATOM 1050 O O . GLU A 1 139 ? -35.106 -23.461 -15.854 1.00 87.12 139 GLU A O 1
ATOM 1055 N N . GLU A 1 140 ? -36.195 -24.892 -14.533 1.00 88.75 140 GLU A N 1
ATOM 1056 C CA . GLU A 1 140 ? -35.070 -25.034 -13.591 1.00 88.75 140 GLU A CA 1
ATOM 1057 C C . GLU A 1 140 ? -33.869 -25.746 -14.223 1.00 88.75 140 GLU A C 1
ATOM 1059 O O . GLU A 1 140 ? -32.721 -25.482 -13.860 1.00 88.75 140 GLU A O 1
ATOM 1064 N N . ARG A 1 141 ? -34.120 -26.634 -15.193 1.00 86.88 141 ARG A N 1
ATOM 1065 C CA . ARG A 1 141 ? -33.059 -27.330 -15.925 1.00 86.88 141 ARG A CA 1
ATOM 1066 C C . ARG A 1 141 ? -32.349 -26.406 -16.916 1.00 86.88 141 ARG A C 1
ATOM 1068 O O . ARG A 1 141 ? -31.125 -26.427 -16.953 1.00 86.88 141 ARG A O 1
ATOM 1075 N N . GLU A 1 142 ? -33.094 -25.579 -17.651 1.00 93.56 142 GLU A N 1
ATOM 1076 C CA . GLU A 1 142 ? -32.522 -24.586 -18.578 1.00 93.56 142 GLU A CA 1
ATOM 1077 C C . GLU A 1 142 ? -31.670 -23.552 -17.824 1.00 93.56 142 GLU A C 1
ATOM 1079 O O . GLU A 1 142 ? -30.530 -23.292 -18.205 1.00 93.56 142 GLU A O 1
ATOM 1084 N N . LYS A 1 143 ? -32.150 -23.056 -16.675 1.00 93.12 143 LYS A N 1
ATOM 1085 C CA . LYS A 1 143 ? -31.382 -22.121 -15.839 1.00 93.12 143 LYS A CA 1
ATOM 1086 C C . LYS A 1 143 ? -30.078 -22.727 -15.307 1.00 93.12 143 LYS A C 1
ATOM 1088 O O . LYS A 1 143 ? -29.053 -22.053 -15.256 1.00 93.12 143 LYS A O 1
ATOM 1093 N N . LYS A 1 144 ? -30.103 -24.004 -14.917 1.00 92.88 144 LYS A N 1
ATOM 1094 C CA . LYS A 1 144 ? -28.904 -24.704 -14.443 1.00 92.88 144 LYS A CA 1
ATOM 1095 C C . LYS A 1 144 ? -27.872 -24.896 -15.561 1.00 92.88 144 LYS A C 1
ATOM 1097 O O . LYS A 1 144 ? -26.679 -24.766 -15.305 1.00 92.88 144 LYS A O 1
ATOM 1102 N N . GLU A 1 145 ? -28.319 -25.178 -16.784 1.00 95.12 145 GLU A N 1
ATOM 1103 C CA . GLU A 1 145 ? -27.436 -25.307 -17.951 1.00 95.12 145 GLU A CA 1
ATOM 1104 C C . GLU A 1 145 ? -26.776 -23.958 -18.314 1.00 95.12 145 GLU A C 1
ATOM 1106 O O . GLU A 1 145 ? -25.575 -23.932 -18.589 1.00 95.12 145 GLU A O 1
ATOM 1111 N N . GLU A 1 146 ? -27.497 -22.832 -18.212 1.00 95.81 146 GLU A N 1
ATOM 1112 C CA . GLU A 1 146 ? -26.917 -21.489 -18.401 1.00 95.81 146 GLU A CA 1
ATOM 1113 C C . GLU A 1 146 ? -25.871 -21.130 -17.328 1.00 95.81 146 GLU A C 1
ATOM 1115 O O . GLU A 1 146 ? -24.797 -20.617 -17.660 1.00 95.81 146 GLU A O 1
ATOM 1120 N N . GLU A 1 147 ? -26.143 -21.425 -16.050 1.00 95.56 147 GLU A N 1
ATOM 1121 C CA . GLU A 1 147 ? -25.195 -21.177 -14.951 1.00 95.56 147 GLU A CA 1
ATOM 1122 C C . GLU A 1 147 ? -23.907 -22.013 -15.108 1.00 95.56 147 GLU A C 1
ATOM 1124 O O . GLU A 1 147 ? -22.801 -21.492 -14.916 1.00 95.56 147 GLU A O 1
ATOM 1129 N N . GLU A 1 148 ? -24.022 -23.282 -15.523 1.00 96.06 148 GLU A N 1
ATOM 1130 C CA . GLU A 1 148 ? -22.869 -24.154 -15.792 1.00 96.06 148 GLU A CA 1
ATOM 1131 C C . GLU A 1 148 ? -22.045 -23.674 -17.006 1.00 96.06 148 GLU A C 1
ATOM 1133 O O . GLU A 1 148 ? -20.808 -23.704 -16.966 1.00 96.06 148 GLU A O 1
ATOM 1138 N N . GLU A 1 149 ? -22.690 -23.179 -18.070 1.00 96.69 149 GLU A N 1
ATOM 1139 C CA . GLU A 1 149 ? -21.994 -22.623 -19.238 1.00 96.69 149 GLU A CA 1
ATOM 1140 C C . GLU A 1 149 ? -21.258 -21.314 -18.897 1.00 96.69 149 GLU A C 1
ATOM 1142 O O . GLU A 1 149 ? -20.114 -21.108 -19.324 1.00 96.69 149 GLU A O 1
ATOM 1147 N N . GLU A 1 150 ? -21.863 -20.439 -18.086 1.00 96.12 150 GLU A N 1
ATOM 1148 C CA . GLU A 1 150 ? -21.223 -19.203 -17.628 1.00 96.12 150 GLU A CA 1
ATOM 1149 C C . GLU A 1 150 ? -20.014 -19.496 -16.722 1.00 96.12 150 GLU A C 1
ATOM 1151 O O . GLU A 1 150 ? -18.960 -18.860 -16.851 1.00 96.12 150 GLU A O 1
ATOM 1156 N N . GLU A 1 151 ? -20.118 -20.492 -15.835 1.00 95.62 151 GLU A N 1
ATOM 1157 C CA . GLU A 1 151 ? -19.002 -20.921 -14.990 1.00 95.62 151 GLU A CA 1
ATOM 1158 C C . GLU A 1 151 ? -17.863 -21.530 -15.823 1.00 95.62 151 GLU A C 1
ATOM 1160 O O . GLU A 1 151 ? -16.687 -21.236 -15.577 1.00 95.62 151 GLU A O 1
ATOM 1165 N N . LYS A 1 152 ? -18.189 -22.324 -16.852 1.00 95.12 152 LYS A N 1
ATOM 1166 C CA . LYS A 1 152 ? -17.194 -22.893 -17.768 1.00 95.12 152 LYS A CA 1
ATOM 1167 C C . LYS A 1 152 ? -16.456 -21.803 -18.548 1.00 95.12 152 LYS A C 1
ATOM 1169 O O . LYS A 1 152 ? -15.225 -21.810 -18.556 1.00 95.12 152 LYS A O 1
ATOM 1174 N N . LYS A 1 153 ? -17.172 -20.817 -19.103 1.00 95.38 153 LYS A N 1
ATOM 1175 C CA . LYS A 1 153 ? -16.564 -19.659 -19.790 1.00 95.38 153 LYS A CA 1
ATOM 1176 C C . LYS A 1 153 ? -15.665 -18.843 -18.858 1.00 95.38 153 LYS A C 1
ATOM 1178 O O . LYS A 1 153 ? -14.590 -18.408 -19.266 1.00 95.38 153 LYS A O 1
ATOM 1183 N N . LYS A 1 154 ? -16.056 -18.665 -17.589 1.00 91.31 154 LYS A N 1
ATOM 1184 C CA . LYS A 1 154 ? -15.211 -18.009 -16.571 1.00 91.31 154 LYS A CA 1
ATOM 1185 C C . LYS A 1 154 ? -13.935 -18.805 -16.281 1.00 91.31 154 LYS A C 1
ATOM 1187 O O . LYS A 1 154 ? -12.879 -18.196 -16.120 1.00 91.31 154 LYS A O 1
ATOM 1192 N N . LYS A 1 155 ? -14.009 -20.140 -16.224 1.00 90.12 155 LYS A N 1
ATOM 1193 C CA . LYS A 1 155 ? -12.842 -21.015 -16.006 1.00 90.12 155 LYS A CA 1
ATOM 1194 C C . LYS A 1 155 ? -11.893 -21.037 -17.203 1.00 90.12 155 LYS A C 1
ATOM 1196 O O . LYS A 1 155 ? -10.694 -20.912 -16.989 1.00 90.12 155 LYS A O 1
ATOM 1201 N N . GLU A 1 156 ? -12.406 -21.153 -18.427 1.00 91.81 156 GLU A N 1
ATOM 1202 C CA . GLU A 1 156 ? -11.587 -21.119 -19.651 1.00 91.81 156 GLU A CA 1
ATOM 1203 C C . GLU A 1 156 ? -10.876 -19.776 -19.803 1.00 91.81 156 GLU A C 1
ATOM 1205 O O . GLU A 1 156 ? -9.658 -19.751 -19.936 1.00 91.81 156 GLU A O 1
ATOM 1210 N N . LYS A 1 157 ? -11.597 -18.662 -19.630 1.00 88.88 157 LYS A N 1
ATOM 1211 C CA . LYS A 1 157 ? -10.997 -17.324 -19.651 1.00 88.88 157 LYS A CA 1
ATOM 1212 C C . LYS A 1 157 ? -9.917 -17.152 -18.580 1.00 88.88 157 LYS A C 1
ATOM 1214 O O . LYS A 1 157 ? -8.873 -16.576 -18.854 1.00 88.88 157 LYS A O 1
ATOM 1219 N N . LYS A 1 158 ? -10.144 -17.667 -17.367 1.00 81.31 158 LYS A N 1
ATOM 1220 C CA . LYS A 1 158 ? -9.136 -17.636 -16.300 1.00 81.31 158 LYS A CA 1
ATOM 1221 C C . LYS A 1 158 ? -7.908 -18.483 -16.651 1.00 81.31 158 LYS A C 1
ATOM 1223 O O . LYS A 1 158 ? -6.802 -18.075 -16.330 1.00 81.31 158 LYS A O 1
ATOM 1228 N N . LYS A 1 159 ? -8.097 -19.640 -17.293 1.00 78.94 159 LYS A N 1
ATOM 1229 C CA . LYS A 1 159 ? -7.006 -20.522 -17.727 1.00 78.94 159 LYS A CA 1
ATOM 1230 C C . LYS A 1 159 ? -6.178 -19.884 -18.843 1.00 78.94 159 LYS A C 1
ATOM 1232 O O . LYS A 1 159 ? -4.961 -19.928 -18.758 1.00 78.94 159 LYS A O 1
ATOM 1237 N N . GLU A 1 160 ? -6.820 -19.258 -19.830 1.00 78.44 160 GLU A N 1
ATOM 1238 C CA . GLU A 1 160 ? -6.131 -18.485 -20.873 1.00 78.44 160 GLU A CA 1
ATOM 1239 C C . GLU A 1 160 ? -5.363 -17.300 -20.274 1.00 78.44 160 GLU A C 1
ATOM 1241 O O . GLU A 1 160 ? -4.197 -17.107 -20.597 1.00 78.44 160 GLU A O 1
ATOM 1246 N N . GLU A 1 161 ? -5.970 -16.555 -19.341 1.00 76.25 161 GLU A N 1
ATOM 1247 C CA . GLU A 1 161 ? -5.287 -15.475 -18.615 1.00 76.25 161 GLU A CA 1
ATOM 1248 C C . GLU A 1 161 ? -4.102 -15.997 -17.773 1.00 76.25 161 GLU A C 1
ATOM 1250 O O . GLU A 1 161 ? -3.122 -15.282 -17.604 1.00 76.25 161 GLU A O 1
ATOM 1255 N N . GLU A 1 162 ? -4.155 -17.227 -17.251 1.00 70.62 162 GLU A N 1
ATOM 1256 C CA . GLU A 1 162 ? -3.085 -17.827 -16.436 1.00 70.62 162 GLU A CA 1
ATOM 1257 C C . GLU A 1 162 ? -1.945 -18.427 -17.281 1.00 70.62 162 GLU A C 1
ATOM 1259 O O . GLU A 1 162 ? -0.780 -18.276 -16.913 1.00 70.62 162 GLU A O 1
ATOM 1264 N N . GLU A 1 163 ? -2.254 -19.060 -18.420 1.00 68.75 163 GLU A N 1
ATOM 1265 C CA . GLU A 1 163 ? -1.251 -19.586 -19.361 1.00 68.75 163 GLU A CA 1
ATOM 1266 C C . GLU A 1 163 ? -0.482 -18.444 -20.044 1.00 68.75 163 GLU A C 1
ATOM 1268 O O . GLU A 1 163 ? 0.750 -18.499 -20.096 1.00 68.75 163 GLU A O 1
ATOM 1273 N N . ASP A 1 164 ? -1.173 -17.365 -20.430 1.00 62.84 164 ASP A N 1
ATOM 1274 C CA . ASP A 1 164 ? -0.555 -16.159 -20.995 1.00 62.84 164 ASP A CA 1
ATOM 1275 C C . ASP A 1 164 ? 0.377 -15.480 -19.973 1.00 62.84 164 ASP A C 1
ATOM 1277 O O . ASP A 1 164 ? 1.468 -15.051 -20.306 1.00 62.84 164 ASP A O 1
ATOM 1281 N N . LEU A 1 165 ? 0.066 -15.477 -18.674 1.00 55.72 165 LEU A N 1
ATOM 1282 C CA . LEU A 1 165 ? 0.958 -14.868 -17.674 1.00 55.72 165 LEU A CA 1
ATOM 1283 C C . LEU A 1 165 ? 2.304 -15.599 -17.481 1.00 55.72 165 LEU A C 1
ATOM 1285 O O . LEU A 1 165 ? 3.243 -14.997 -16.951 1.00 55.72 165 LEU A O 1
ATOM 1289 N N . SER A 1 166 ? 2.411 -16.873 -17.877 1.00 54.47 166 SER A N 1
ATOM 1290 C CA . SER A 1 166 ? 3.606 -17.700 -17.637 1.00 54.47 166 SER A CA 1
ATOM 1291 C C . SER A 1 166 ? 4.724 -17.513 -18.670 1.00 54.47 166 SER A C 1
ATOM 1293 O O . SER A 1 166 ? 5.896 -17.673 -18.331 1.00 54.47 166 SER A O 1
ATOM 1295 N N . GLU A 1 167 ? 4.384 -17.115 -19.898 1.00 51.59 167 GLU A N 1
ATOM 1296 C CA . GLU A 1 167 ? 5.333 -16.954 -21.013 1.00 51.59 167 GLU A CA 1
ATOM 1297 C C . GLU A 1 167 ? 5.940 -15.533 -21.070 1.00 51.59 167 GLU A C 1
ATOM 1299 O O . GLU A 1 167 ? 6.853 -15.248 -21.839 1.00 51.59 167 GLU A O 1
ATOM 1304 N N . TRP A 1 168 ? 5.459 -14.622 -20.219 1.00 52.59 168 TRP A N 1
ATOM 1305 C CA . TRP A 1 168 ? 5.593 -13.179 -20.437 1.00 52.59 168 TRP A CA 1
ATOM 1306 C C . TRP A 1 168 ? 6.733 -12.485 -19.667 1.00 52.59 168 TRP A C 1
ATOM 1308 O O . TRP A 1 168 ? 7.124 -11.379 -20.023 1.00 52.59 168 TRP A O 1
ATOM 1318 N N . TRP A 1 169 ? 7.341 -13.107 -18.653 1.00 59.62 169 TRP A N 1
ATOM 1319 C CA . TRP A 1 169 ? 8.207 -12.368 -17.712 1.00 59.62 169 TRP A CA 1
ATOM 1320 C C . TRP A 1 169 ? 9.707 -12.295 -18.025 1.00 59.62 169 TRP A C 1
ATOM 1322 O O . TRP A 1 169 ? 10.408 -11.518 -17.376 1.00 59.62 169 TRP A O 1
ATOM 1332 N N . PHE A 1 170 ? 10.213 -13.034 -19.012 1.00 58.91 170 PHE A N 1
ATOM 1333 C CA . PHE A 1 170 ? 11.637 -13.000 -19.361 1.00 58.91 170 PHE A CA 1
ATOM 1334 C C . PHE A 1 170 ? 11.827 -13.031 -20.878 1.00 58.91 170 PHE A C 1
ATOM 1336 O O . PHE A 1 170 ? 11.943 -14.112 -21.449 1.00 58.91 170 PHE A O 1
ATOM 1343 N N . PRO A 1 171 ? 11.881 -11.875 -21.560 1.00 52.09 171 PRO A N 1
ATOM 1344 C CA . PRO A 1 171 ? 12.347 -11.840 -22.937 1.00 52.09 171 PRO A CA 1
ATOM 1345 C C . PRO A 1 171 ? 13.865 -12.025 -22.926 1.00 52.09 171 PRO A C 1
ATOM 1347 O O . PRO A 1 171 ? 14.582 -11.035 -22.885 1.00 52.09 171 PRO A O 1
ATOM 1350 N N . ASP A 1 172 ? 14.332 -13.275 -22.855 1.00 59.28 172 ASP A N 1
ATOM 1351 C CA . ASP A 1 172 ? 15.712 -13.773 -23.047 1.00 59.28 172 ASP A CA 1
ATOM 1352 C C . ASP A 1 172 ? 16.871 -13.044 -22.321 1.00 59.28 172 ASP A C 1
ATOM 1354 O O . ASP A 1 172 ? 18.038 -13.404 -22.473 1.00 59.28 172 ASP A O 1
ATOM 1358 N N . GLY A 1 173 ? 16.583 -12.028 -21.508 1.00 69.56 173 GLY A N 1
ATOM 1359 C CA . GLY A 1 173 ? 17.548 -11.269 -20.734 1.00 69.56 173 GLY A CA 1
ATOM 1360 C C . GLY A 1 173 ? 17.940 -12.072 -19.510 1.00 69.56 173 GLY A C 1
ATOM 1361 O O . GLY A 1 173 ? 17.287 -11.984 -18.470 1.00 69.56 173 GLY A O 1
ATOM 1362 N N . GLU A 1 174 ? 18.989 -12.877 -19.638 1.00 85.19 174 GLU A N 1
ATOM 1363 C CA . GLU A 1 174 ? 19.585 -13.557 -18.496 1.00 85.19 174 GLU A CA 1
ATOM 1364 C C . GLU A 1 174 ? 20.068 -12.511 -17.481 1.00 85.19 174 GLU A C 1
ATOM 1366 O O . GLU A 1 174 ? 20.890 -11.646 -17.795 1.00 85.19 174 GLU A O 1
ATOM 1371 N N . LEU A 1 175 ? 19.548 -12.581 -16.250 1.00 90.75 175 LEU A N 1
ATOM 1372 C CA . LEU A 1 175 ? 20.086 -11.807 -15.134 1.00 90.75 175 LEU A CA 1
ATOM 1373 C C . LEU A 1 175 ? 21.571 -12.128 -14.992 1.00 90.75 175 LEU A C 1
ATOM 1375 O O . LEU A 1 175 ? 21.963 -13.300 -14.997 1.00 90.75 175 LEU A O 1
ATOM 1379 N N . THR A 1 176 ? 22.399 -11.107 -14.781 1.00 94.25 176 THR A N 1
ATOM 1380 C CA . THR A 1 176 ? 23.811 -11.362 -14.494 1.00 94.25 176 THR A CA 1
ATOM 1381 C C . THR A 1 176 ? 23.939 -12.202 -13.211 1.00 94.25 176 THR A C 1
ATOM 1383 O O . THR A 1 176 ? 23.050 -12.175 -12.345 1.00 94.25 176 THR A O 1
ATOM 1386 N N . PRO A 1 177 ? 25.037 -12.959 -13.027 1.00 95.38 177 PRO A N 1
ATOM 1387 C CA . PRO A 1 177 ? 25.255 -13.711 -11.791 1.00 95.38 177 PRO A CA 1
ATOM 1388 C C . PRO A 1 177 ? 25.212 -12.826 -10.536 1.00 95.38 177 PRO A C 1
ATOM 1390 O O . PRO A 1 177 ? 24.711 -13.252 -9.496 1.00 95.38 177 PRO A O 1
ATOM 1393 N N . GLU A 1 178 ? 25.684 -11.581 -10.651 1.00 96.38 178 GLU A N 1
ATOM 1394 C CA . GLU A 1 178 ? 25.639 -10.574 -9.589 1.00 96.38 178 GLU A CA 1
ATOM 1395 C C . GLU A 1 178 ? 24.200 -10.149 -9.269 1.00 96.38 178 GLU A C 1
ATOM 1397 O O . GLU A 1 178 ? 23.778 -10.256 -8.118 1.00 96.38 178 GLU A O 1
ATOM 1402 N N . GLN A 1 179 ? 23.410 -9.772 -10.281 1.00 95.06 179 GLN A N 1
ATOM 1403 C CA . GLN A 1 179 ? 21.989 -9.434 -10.121 1.00 95.06 179 GLN A CA 1
ATOM 1404 C C . GLN A 1 179 ? 21.199 -10.593 -9.504 1.00 95.06 179 GLN A C 1
ATOM 1406 O O . GLN A 1 179 ? 20.392 -10.401 -8.595 1.00 95.06 179 GLN A O 1
ATOM 1411 N N . SER A 1 180 ? 21.475 -11.820 -9.949 1.00 95.00 180 SER A N 1
ATOM 1412 C CA . SER A 1 180 ? 20.870 -13.033 -9.399 1.00 95.00 180 SER A CA 1
ATOM 1413 C C . SER A 1 180 ? 21.227 -13.252 -7.926 1.00 95.00 180 SER A C 1
ATOM 1415 O O . SER A 1 180 ? 20.392 -13.739 -7.161 1.00 95.00 180 SER A O 1
ATOM 1417 N N . SER A 1 181 ? 22.454 -12.917 -7.514 1.00 96.81 181 SER A N 1
ATOM 1418 C CA . SER A 1 181 ? 22.873 -12.981 -6.110 1.00 96.81 181 SER A CA 1
ATOM 1419 C C . SER A 1 181 ? 22.156 -11.924 -5.272 1.00 96.81 181 SER A C 1
ATOM 1421 O O . SER A 1 181 ? 21.536 -12.268 -4.268 1.00 96.81 181 SER A O 1
ATOM 1423 N N . LEU A 1 182 ? 22.154 -10.666 -5.726 1.00 96.69 182 LEU A N 1
ATOM 1424 C CA . LEU A 1 182 ? 21.467 -9.561 -5.049 1.00 96.69 182 LEU A CA 1
ATOM 1425 C C . LEU A 1 182 ? 19.970 -9.838 -4.887 1.00 96.69 182 LEU A C 1
ATOM 1427 O O . LEU A 1 182 ? 19.403 -9.612 -3.819 1.00 96.69 182 LEU A O 1
ATOM 1431 N N . LEU A 1 183 ? 19.333 -10.396 -5.920 1.00 95.50 183 LEU A N 1
ATOM 1432 C CA . LEU A 1 183 ? 17.924 -10.763 -5.867 1.00 95.50 183 LEU A CA 1
ATOM 1433 C C . LEU A 1 183 ? 17.664 -11.857 -4.821 1.00 95.50 183 LEU A C 1
ATOM 1435 O O . LEU A 1 183 ? 16.675 -11.778 -4.099 1.00 95.50 183 LEU A O 1
ATOM 1439 N N . LYS A 1 184 ? 18.543 -12.860 -4.691 1.00 96.62 184 LYS A N 1
ATOM 1440 C CA . LYS A 1 184 ? 18.419 -13.903 -3.653 1.00 96.62 184 LYS A CA 1
ATOM 1441 C C . LYS A 1 184 ? 18.558 -13.330 -2.244 1.00 96.62 184 LYS A C 1
ATOM 1443 O O . LYS A 1 184 ? 17.785 -13.706 -1.359 1.00 96.62 184 LYS A O 1
ATOM 1448 N N . ASP A 1 185 ? 19.504 -12.419 -2.043 1.00 97.75 185 ASP A N 1
ATOM 1449 C CA . ASP A 1 185 ? 19.705 -11.759 -0.752 1.00 97.75 185 ASP A CA 1
ATOM 1450 C C . ASP A 1 185 ? 18.486 -10.908 -0.383 1.00 97.75 185 ASP A C 1
ATOM 1452 O O . ASP A 1 185 ? 17.944 -11.039 0.719 1.00 97.75 185 ASP A O 1
ATOM 1456 N N . TRP A 1 186 ? 17.976 -10.126 -1.339 1.00 97.56 186 TRP A N 1
ATOM 1457 C CA . TRP A 1 186 ? 16.739 -9.365 -1.179 1.00 97.56 186 TRP A CA 1
ATOM 1458 C C . TRP A 1 186 ? 15.534 -10.269 -0.876 1.00 97.56 186 TRP A C 1
ATOM 1460 O O . TRP A 1 186 ? 14.785 -9.986 0.056 1.00 97.56 186 TRP A O 1
ATOM 1470 N N . GLN A 1 187 ? 15.364 -11.395 -1.581 1.00 97.50 187 GLN A N 1
ATOM 1471 C CA . GLN A 1 187 ? 14.285 -12.356 -1.308 1.00 97.50 187 GLN A CA 1
ATOM 1472 C C . GLN A 1 187 ? 14.321 -12.870 0.134 1.00 97.50 187 GLN A C 1
ATOM 1474 O O . GLN A 1 187 ? 13.282 -12.969 0.793 1.00 97.50 187 GLN A O 1
ATOM 1479 N N . SER A 1 188 ? 15.515 -13.215 0.624 1.00 97.81 188 SER A N 1
ATOM 1480 C CA . SER A 1 188 ? 15.716 -13.677 1.999 1.00 97.81 188 SER A CA 1
ATOM 1481 C C . SER A 1 188 ? 15.384 -12.574 3.005 1.00 97.81 188 SER A C 1
ATOM 1483 O O . SER A 1 188 ? 14.639 -12.814 3.960 1.00 97.81 188 SER A O 1
ATOM 1485 N N . ALA A 1 189 ? 15.873 -11.354 2.762 1.00 98.00 189 ALA A N 1
ATOM 1486 C CA . ALA A 1 189 ? 15.605 -10.194 3.603 1.00 98.00 189 ALA A CA 1
ATOM 1487 C C . ALA A 1 189 ? 14.105 -9.864 3.656 1.00 98.00 189 ALA A C 1
ATOM 1489 O O . ALA A 1 189 ? 13.550 -9.735 4.748 1.00 98.00 189 ALA A O 1
ATOM 1490 N N . LEU A 1 190 ? 13.425 -9.821 2.505 1.00 98.00 190 LEU A N 1
ATOM 1491 C CA . LEU A 1 190 ? 11.984 -9.587 2.414 1.00 98.00 190 LEU A CA 1
ATOM 1492 C C . LEU A 1 190 ? 11.200 -10.655 3.184 1.00 98.00 190 LEU A C 1
ATOM 1494 O O . LEU A 1 190 ? 10.316 -10.323 3.976 1.00 98.00 190 LEU A O 1
ATOM 1498 N N . PHE A 1 191 ? 11.536 -11.935 3.001 1.00 97.94 191 PHE A N 1
ATOM 1499 C CA . PHE A 1 191 ? 10.863 -13.030 3.699 1.00 97.94 191 PHE A CA 1
ATOM 1500 C C . PHE A 1 191 ? 10.999 -12.903 5.222 1.00 97.94 191 PHE A C 1
ATOM 1502 O O . PHE A 1 191 ? 10.008 -13.015 5.952 1.00 97.94 191 PHE A O 1
ATOM 1509 N N . GLN A 1 192 ? 12.214 -12.643 5.713 1.00 98.06 192 GLN A N 1
ATOM 1510 C CA . GLN A 1 192 ? 12.481 -12.459 7.141 1.00 98.06 192 GLN A CA 1
ATOM 1511 C C . GLN A 1 192 ? 11.762 -11.230 7.697 1.00 98.06 192 GLN A C 1
ATOM 1513 O O . GLN A 1 192 ? 11.154 -11.300 8.771 1.00 98.06 192 GLN A O 1
ATOM 1518 N N . TYR A 1 193 ? 11.791 -10.125 6.953 1.00 98.00 193 TYR A N 1
ATOM 1519 C CA . TYR A 1 193 ? 11.133 -8.881 7.316 1.00 98.00 193 TYR A CA 1
ATOM 1520 C C . TYR A 1 193 ? 9.618 -9.071 7.451 1.00 98.00 193 TYR A C 1
ATOM 1522 O O . TYR A 1 193 ? 9.059 -8.822 8.518 1.00 98.00 193 TYR A O 1
ATOM 1530 N N . LEU A 1 194 ? 8.957 -9.604 6.420 1.00 97.38 194 LEU A N 1
ATOM 1531 C CA . LEU A 1 194 ? 7.508 -9.820 6.412 1.00 97.38 194 LEU A CA 1
ATOM 1532 C C . LEU A 1 194 ? 7.059 -10.856 7.453 1.00 97.38 194 LEU A C 1
ATOM 1534 O O . LEU A 1 194 ? 6.014 -10.691 8.092 1.00 97.38 194 LEU A O 1
ATOM 1538 N N . THR A 1 195 ? 7.867 -11.894 7.684 1.00 96.62 195 THR A N 1
ATOM 1539 C CA . THR A 1 195 ? 7.636 -12.864 8.766 1.00 96.62 195 THR A CA 1
ATOM 1540 C C . THR A 1 195 ? 7.704 -12.183 10.132 1.00 96.62 195 THR A C 1
ATOM 1542 O O . THR A 1 195 ? 6.849 -12.407 10.988 1.00 96.62 195 THR A O 1
ATOM 1545 N N . THR A 1 196 ? 8.698 -11.321 10.344 1.00 96.94 196 THR A N 1
ATOM 1546 C CA . THR A 1 196 ? 8.868 -10.583 11.601 1.00 96.94 196 THR A CA 1
ATOM 1547 C C . THR A 1 196 ? 7.740 -9.577 11.810 1.00 96.94 196 THR A C 1
ATOM 1549 O O . THR A 1 196 ? 7.137 -9.554 12.882 1.00 96.94 196 THR A O 1
ATOM 1552 N N . ALA A 1 197 ? 7.378 -8.816 10.778 1.00 96.31 197 ALA A N 1
ATOM 1553 C CA . ALA A 1 197 ? 6.240 -7.904 10.789 1.00 96.31 197 ALA A CA 1
ATOM 1554 C C . ALA A 1 197 ? 4.939 -8.622 11.191 1.00 96.31 197 ALA A C 1
ATOM 1556 O O . ALA A 1 197 ? 4.225 -8.158 12.078 1.00 96.31 197 ALA A O 1
ATOM 1557 N N . SER A 1 198 ? 4.688 -9.803 10.620 1.00 94.94 198 SER A N 1
ATOM 1558 C CA . SER A 1 198 ? 3.507 -10.625 10.927 1.00 94.94 198 SER A CA 1
ATOM 1559 C C . SER A 1 198 ? 3.525 -11.230 12.339 1.00 94.94 198 SER A C 1
ATOM 1561 O O . SER A 1 198 ? 2.481 -11.598 12.870 1.00 94.94 198 SER A O 1
ATOM 1563 N N . ARG A 1 199 ? 4.699 -11.337 12.980 1.00 93.62 199 ARG A N 1
ATOM 1564 C CA . ARG A 1 199 ? 4.819 -11.725 14.399 1.00 93.62 199 ARG A CA 1
ATOM 1565 C C . ARG A 1 199 ? 4.576 -10.549 15.345 1.00 93.62 199 ARG A C 1
ATOM 1567 O O . ARG A 1 199 ? 4.050 -10.749 16.436 1.00 93.62 199 ARG A O 1
ATOM 1574 N N . LEU A 1 200 ? 4.988 -9.346 14.946 1.00 93.31 200 LEU A N 1
ATOM 1575 C CA . LEU A 1 200 ? 4.892 -8.124 15.752 1.00 93.31 200 LEU A CA 1
ATOM 1576 C C . LEU A 1 200 ? 3.541 -7.414 15.617 1.00 93.31 200 LEU A C 1
ATOM 1578 O O . LEU A 1 200 ? 3.181 -6.615 16.479 1.00 93.31 200 LEU A O 1
ATOM 1582 N N . SER A 1 201 ? 2.783 -7.708 14.564 1.00 93.75 201 SER A N 1
ATOM 1583 C CA . SER A 1 201 ? 1.454 -7.163 14.324 1.00 93.75 201 SER A CA 1
ATOM 1584 C C . SER A 1 201 ? 0.491 -8.268 13.911 1.00 93.75 201 SER A C 1
ATOM 1586 O O . SER A 1 201 ? 0.785 -9.093 13.053 1.00 93.75 201 SER A O 1
ATOM 1588 N N . SER A 1 202 ? -0.706 -8.250 14.493 1.00 91.19 202 SER A N 1
ATOM 1589 C CA . SER A 1 202 ? -1.793 -9.158 14.110 1.00 91.19 202 SER A CA 1
ATOM 1590 C C . SER A 1 202 ? -2.371 -8.883 12.720 1.00 91.19 202 SER A C 1
ATOM 1592 O O . SER A 1 202 ? -3.122 -9.711 12.199 1.00 91.19 202 SER A O 1
ATOM 1594 N N . GLN A 1 203 ? -2.067 -7.722 12.130 1.00 94.50 203 GLN A N 1
ATOM 1595 C CA . GLN A 1 203 ? -2.506 -7.373 10.789 1.00 94.50 203 GLN A CA 1
ATOM 1596 C C . GLN A 1 203 ? -1.486 -6.468 10.100 1.00 94.50 203 GLN A C 1
ATOM 1598 O O . GLN A 1 203 ? -1.351 -5.288 10.423 1.00 94.50 203 GLN A O 1
ATOM 1603 N N . VAL A 1 204 ? -0.835 -7.034 9.089 1.00 96.56 204 VAL A N 1
ATOM 1604 C CA . VAL A 1 204 ? 0.033 -6.314 8.160 1.00 96.56 204 VAL A CA 1
ATOM 1605 C C . VAL A 1 204 ? -0.748 -6.053 6.878 1.00 96.56 204 VAL A C 1
ATOM 1607 O O . VAL A 1 204 ? -1.350 -6.970 6.308 1.00 96.56 204 VAL A O 1
ATOM 1610 N N . VAL A 1 205 ? -0.763 -4.798 6.443 1.00 97.44 205 VAL A N 1
ATOM 1611 C CA . VAL A 1 205 ? -1.448 -4.361 5.229 1.00 97.44 205 VAL A CA 1
ATOM 1612 C C . VAL A 1 205 ? -0.447 -3.672 4.315 1.00 97.44 205 VAL A C 1
ATOM 1614 O O . VAL A 1 205 ? 0.067 -2.608 4.646 1.00 97.44 205 VAL A O 1
ATOM 1617 N N . ILE A 1 206 ? -0.219 -4.254 3.144 1.00 98.00 206 ILE A N 1
ATOM 1618 C CA . ILE A 1 206 ? 0.472 -3.581 2.051 1.00 98.00 206 ILE A CA 1
ATOM 1619 C C . ILE A 1 206 ? -0.543 -2.689 1.341 1.00 98.00 206 ILE A C 1
ATOM 1621 O O . ILE A 1 206 ? -1.572 -3.177 0.868 1.00 98.00 206 ILE A O 1
ATOM 1625 N N . VAL A 1 207 ? -0.278 -1.389 1.280 1.00 98.12 207 VAL A N 1
ATOM 1626 C CA . VAL A 1 207 ? -1.103 -0.417 0.560 1.00 98.12 207 VAL A CA 1
ATOM 1627 C C . VAL A 1 207 ? -0.274 0.108 -0.597 1.00 98.12 207 VAL A C 1
ATOM 1629 O O . VAL A 1 207 ? 0.707 0.785 -0.348 1.00 98.12 207 VAL A O 1
ATOM 1632 N N . THR A 1 208 ? -0.671 -0.152 -1.840 1.00 97.56 208 THR A N 1
ATOM 1633 C CA . THR A 1 208 ? 0.076 0.260 -3.046 1.00 97.56 208 THR A CA 1
ATOM 1634 C C . THR A 1 208 ? -0.802 1.102 -3.974 1.00 97.56 208 THR A C 1
ATOM 1636 O O . THR A 1 208 ? -2.018 0.900 -4.040 1.00 97.56 208 THR A O 1
ATOM 1639 N N . ASN A 1 209 ? -0.195 2.052 -4.690 1.00 96.50 209 ASN A N 1
ATOM 1640 C CA . ASN A 1 209 ? -0.848 2.807 -5.767 1.00 96.50 209 ASN A CA 1
ATOM 1641 C C . ASN A 1 209 ? -0.803 2.088 -7.125 1.00 96.50 209 ASN A C 1
ATOM 1643 O O . ASN A 1 209 ? -1.401 2.565 -8.089 1.00 96.50 209 ASN A O 1
ATOM 1647 N N . SER A 1 210 ? -0.143 0.933 -7.204 1.00 94.25 210 SER A N 1
ATOM 1648 C CA . SER A 1 210 ? -0.132 0.087 -8.393 1.00 94.25 210 SER A CA 1
ATOM 1649 C C . SER A 1 210 ? -1.526 -0.479 -8.708 1.00 94.25 210 SER A C 1
ATOM 1651 O O . SER A 1 210 ? -2.510 -0.231 -8.006 1.00 94.25 210 SER A O 1
ATOM 1653 N N . ARG A 1 211 ? -1.650 -1.227 -9.808 1.00 91.50 211 ARG A N 1
ATOM 1654 C CA . ARG A 1 211 ? -2.894 -1.920 -10.193 1.00 91.50 211 ARG A CA 1
ATOM 1655 C C . ARG A 1 211 ? -2.777 -3.410 -9.923 1.00 91.50 211 ARG A C 1
ATOM 1657 O O . ARG A 1 211 ? -1.681 -3.957 -9.989 1.00 91.50 211 ARG A O 1
ATOM 1664 N N . ARG A 1 212 ? -3.899 -4.093 -9.696 1.00 90.94 212 ARG A N 1
ATOM 1665 C CA . ARG A 1 212 ? -3.903 -5.560 -9.709 1.00 90.94 212 ARG A CA 1
ATOM 1666 C C . ARG A 1 212 ? -3.435 -6.106 -11.063 1.00 90.94 212 ARG A C 1
ATOM 1668 O O . ARG A 1 212 ? -3.772 -5.506 -12.086 1.00 90.94 212 ARG A O 1
ATOM 1675 N N . PRO A 1 213 ? -2.744 -7.259 -11.088 1.00 92.75 213 PRO A N 1
ATOM 1676 C CA . PRO A 1 213 ? -2.262 -8.064 -9.955 1.00 92.75 213 PRO A CA 1
ATOM 1677 C C . PRO A 1 213 ? -0.785 -7.782 -9.593 1.00 92.75 213 PRO A C 1
ATOM 1679 O O . PRO A 1 213 ? -0.043 -8.709 -9.292 1.00 92.75 213 PRO A O 1
ATOM 1682 N N . TRP A 1 214 ? -0.327 -6.524 -9.664 1.00 92.75 214 TRP A N 1
ATOM 1683 C CA . TRP A 1 214 ? 1.098 -6.161 -9.592 1.00 92.75 214 TRP A CA 1
ATOM 1684 C C . TRP A 1 214 ? 1.875 -6.826 -8.450 1.00 92.75 214 TRP A C 1
ATOM 1686 O O . TRP A 1 214 ? 2.883 -7.480 -8.700 1.00 92.75 214 TRP A O 1
ATOM 1696 N N . VAL A 1 215 ? 1.389 -6.723 -7.212 1.00 94.56 215 VAL A N 1
ATOM 1697 C CA . VAL A 1 215 ? 2.084 -7.278 -6.040 1.00 94.56 215 VAL A CA 1
ATOM 1698 C C . VAL A 1 215 ? 2.161 -8.800 -6.126 1.00 94.56 215 VAL A C 1
ATOM 1700 O O . VAL A 1 215 ? 3.218 -9.382 -5.890 1.00 94.56 215 VAL A O 1
ATOM 1703 N N . GLU A 1 216 ? 1.057 -9.461 -6.483 1.00 93.81 216 GLU A N 1
ATOM 1704 C CA . GLU A 1 216 ? 1.008 -10.916 -6.618 1.00 93.81 216 GLU A CA 1
ATOM 1705 C C . GLU A 1 216 ? 1.951 -11.416 -7.719 1.00 93.81 216 GLU A C 1
ATOM 1707 O O . GLU A 1 216 ? 2.626 -12.435 -7.534 1.00 93.81 216 GLU A O 1
ATOM 1712 N N . THR A 1 217 ? 2.041 -10.681 -8.829 1.00 90.44 217 THR A N 1
ATOM 1713 C CA . THR A 1 217 ? 2.972 -10.963 -9.921 1.00 90.44 217 THR A CA 1
ATOM 1714 C C . THR A 1 217 ? 4.418 -10.785 -9.463 1.00 90.44 217 THR A C 1
ATOM 1716 O O . THR A 1 217 ? 5.210 -11.716 -9.595 1.00 90.44 217 THR A O 1
ATOM 1719 N N . CYS A 1 218 ? 4.760 -9.658 -8.829 1.00 93.44 218 CYS A N 1
ATOM 1720 C CA . CYS A 1 218 ? 6.107 -9.407 -8.313 1.00 93.44 218 CYS A CA 1
ATOM 1721 C C . CYS A 1 218 ? 6.548 -10.476 -7.309 1.00 93.44 218 CYS A C 1
ATOM 1723 O O . CYS A 1 218 ? 7.640 -11.026 -7.428 1.00 93.44 218 CYS A O 1
ATOM 1725 N N . VAL A 1 219 ? 5.691 -10.829 -6.345 1.00 95.50 219 VAL A N 1
ATOM 1726 C CA . VAL A 1 219 ? 5.971 -11.914 -5.393 1.00 95.50 219 VAL A CA 1
ATOM 1727 C C . VAL A 1 219 ? 6.143 -13.238 -6.128 1.00 95.50 219 VAL A C 1
ATOM 1729 O O . VAL A 1 219 ? 7.012 -14.032 -5.775 1.00 95.50 219 VAL A O 1
ATOM 1732 N N . SER A 1 220 ? 5.335 -13.499 -7.154 1.00 93.12 220 SER A N 1
ATOM 1733 C CA . SER A 1 220 ? 5.387 -14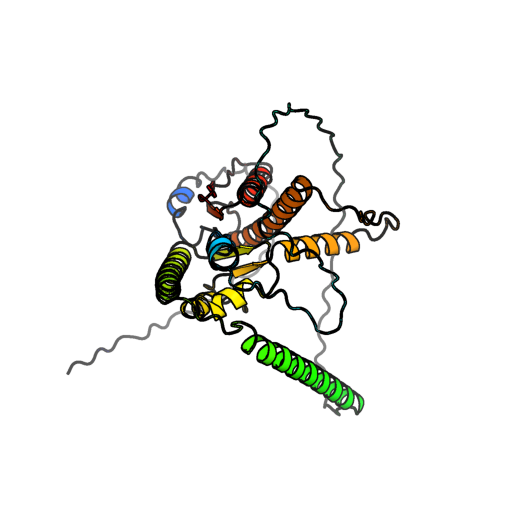.777 -7.851 1.00 93.12 220 SER A CA 1
ATOM 1734 C C . SER A 1 220 ? 6.641 -14.983 -8.675 1.00 93.12 220 SER A C 1
ATOM 1736 O O . SER A 1 220 ? 7.149 -16.107 -8.693 1.00 93.12 220 SER A O 1
ATOM 1738 N N . THR A 1 221 ? 7.118 -13.910 -9.292 1.00 91.12 221 THR A N 1
ATOM 1739 C CA . THR A 1 221 ? 8.295 -13.901 -10.155 1.00 91.12 221 THR A CA 1
ATOM 1740 C C . THR A 1 221 ? 9.572 -13.740 -9.341 1.00 91.12 221 THR A C 1
ATOM 1742 O O . THR A 1 221 ? 10.491 -14.546 -9.456 1.00 91.12 221 THR A O 1
ATOM 1745 N N . PHE A 1 222 ? 9.626 -12.725 -8.480 1.00 94.19 222 PHE A N 1
ATOM 1746 C CA . PHE A 1 222 ? 10.866 -12.306 -7.834 1.00 94.19 222 PHE A CA 1
ATOM 1747 C C . PHE A 1 222 ? 11.035 -12.832 -6.421 1.00 94.19 222 PHE A C 1
ATOM 1749 O O . PHE A 1 222 ? 12.168 -12.895 -5.974 1.00 94.19 222 PHE A O 1
ATOM 1756 N N . ALA A 1 223 ? 9.971 -13.2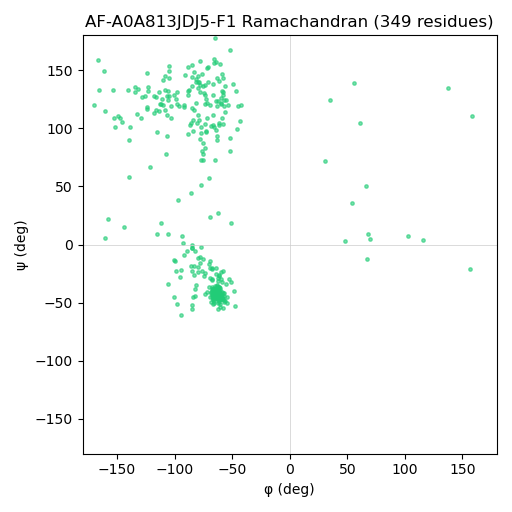03 -5.704 1.00 96.69 223 ALA A N 1
ATOM 1757 C CA . ALA A 1 223 ? 10.065 -13.670 -4.317 1.00 96.69 223 ALA A CA 1
ATOM 1758 C C . ALA A 1 223 ? 9.135 -14.857 -4.016 1.00 96.69 223 ALA A C 1
ATOM 1760 O O . ALA A 1 223 ? 8.305 -14.788 -3.101 1.00 96.69 223 ALA A O 1
ATOM 1761 N N . PRO A 1 224 ? 9.260 -15.984 -4.744 1.00 96.44 224 PRO A N 1
ATOM 1762 C CA . PRO A 1 224 ? 8.309 -17.090 -4.649 1.00 96.44 224 PRO A CA 1
ATOM 1763 C C . PRO A 1 224 ? 8.229 -17.713 -3.246 1.00 96.44 224 PRO A C 1
ATOM 1765 O O . PRO A 1 224 ? 7.180 -18.234 -2.862 1.00 96.44 224 PRO A O 1
ATOM 1768 N N . SER A 1 225 ? 9.296 -17.619 -2.446 1.00 96.88 225 SER A N 1
ATOM 1769 C CA . SER A 1 225 ? 9.308 -18.029 -1.033 1.00 96.88 225 SER A CA 1
ATOM 1770 C C . SER A 1 225 ? 8.290 -17.259 -0.179 1.00 96.88 225 SER A C 1
ATOM 1772 O O . SER A 1 225 ? 7.726 -17.820 0.764 1.00 96.88 225 SER A O 1
ATOM 1774 N N . CYS A 1 226 ? 7.986 -16.009 -0.539 1.00 97.00 226 CYS A N 1
ATOM 1775 C CA . CYS A 1 226 ? 7.034 -15.156 0.164 1.00 97.00 226 CYS A CA 1
ATOM 1776 C C . CYS A 1 226 ? 5.571 -15.492 -0.149 1.00 97.00 226 CYS A C 1
ATOM 1778 O O . CYS A 1 226 ? 4.709 -15.116 0.640 1.00 97.00 226 CYS A O 1
ATOM 1780 N N . LYS A 1 227 ? 5.254 -16.251 -1.216 1.00 95.88 227 LYS A N 1
ATOM 1781 C CA . LYS A 1 227 ? 3.863 -16.580 -1.620 1.00 95.88 227 LYS A CA 1
ATOM 1782 C C . LYS A 1 227 ? 2.991 -17.074 -0.461 1.00 95.88 227 LYS A C 1
ATOM 1784 O O . LYS A 1 227 ? 1.832 -16.683 -0.332 1.00 95.88 227 LYS A O 1
ATOM 1789 N N . LYS A 1 228 ? 3.558 -17.904 0.422 1.00 95.12 228 LYS A N 1
ATOM 1790 C CA . LYS A 1 228 ? 2.847 -18.474 1.581 1.00 95.12 228 LYS A CA 1
ATOM 1791 C C . LYS A 1 228 ? 2.364 -17.410 2.573 1.00 95.12 228 LYS A C 1
ATOM 1793 O O . LYS A 1 228 ? 1.341 -17.619 3.215 1.00 95.12 228 LYS A O 1
ATOM 1798 N N . LEU A 1 229 ? 3.056 -16.273 2.669 1.00 95.38 229 LEU A N 1
ATOM 1799 C CA . LEU A 1 229 ? 2.682 -15.159 3.547 1.00 95.38 229 LEU A CA 1
ATOM 1800 C C . LEU A 1 229 ? 1.456 -14.387 3.017 1.00 95.38 229 LEU A C 1
ATOM 1802 O O . LEU A 1 229 ? 0.716 -13.791 3.799 1.00 95.38 229 LEU A O 1
ATOM 1806 N N . PHE A 1 230 ? 1.201 -14.441 1.705 1.00 94.62 230 PHE A N 1
ATOM 1807 C CA . PHE A 1 230 ? 0.078 -13.764 1.040 1.00 94.62 230 PHE A CA 1
ATOM 1808 C C . PHE A 1 230 ? -1.163 -14.657 0.877 1.00 94.62 230 PHE A C 1
ATOM 1810 O O . PHE A 1 230 ? -2.281 -14.150 0.776 1.00 94.62 230 PHE A O 1
ATOM 1817 N N . ALA A 1 231 ? -1.001 -15.986 0.909 1.00 89.38 231 ALA A N 1
ATOM 1818 C CA . ALA A 1 231 ? -2.078 -16.955 0.672 1.00 89.38 231 ALA A CA 1
ATOM 1819 C C . ALA A 1 231 ? -3.270 -16.846 1.652 1.00 89.38 231 ALA A C 1
ATOM 1821 O O . ALA A 1 231 ? -4.381 -17.242 1.314 1.00 89.38 231 ALA A O 1
ATOM 1822 N N . GLY A 1 232 ? -3.073 -16.283 2.852 1.00 79.56 232 GLY A N 1
ATOM 1823 C CA . GLY A 1 232 ? -4.145 -16.083 3.839 1.00 79.56 232 GLY A CA 1
ATOM 1824 C C . GLY A 1 232 ? -5.070 -14.884 3.569 1.00 79.56 232 GLY A C 1
ATOM 1825 O O . GLY A 1 232 ? -6.108 -14.757 4.217 1.00 79.56 232 GLY A O 1
ATOM 1826 N N . SER A 1 233 ? -4.720 -14.001 2.626 1.00 76.12 233 SER A N 1
ATOM 1827 C CA . SER A 1 233 ? -5.434 -12.736 2.380 1.00 76.12 233 SER A CA 1
ATOM 1828 C C . SER A 1 233 ? -6.839 -12.925 1.783 1.00 76.12 233 SER A C 1
ATOM 1830 O O . SER A 1 233 ? -7.742 -12.124 2.027 1.00 76.12 233 SER A O 1
ATOM 1832 N N . THR A 1 234 ? -7.059 -13.999 1.024 1.00 68.50 234 THR A N 1
ATOM 1833 C CA . THR A 1 234 ? -8.228 -14.158 0.141 1.00 68.50 234 THR A CA 1
ATOM 1834 C C . THR A 1 234 ? -9.496 -14.702 0.807 1.00 68.50 234 THR A C 1
ATOM 1836 O O . THR A 1 234 ? -10.530 -14.754 0.150 1.00 68.50 234 THR A O 1
ATOM 1839 N N . GLY A 1 235 ? -9.480 -15.055 2.097 1.00 60.38 235 GLY A N 1
ATOM 1840 C CA . GLY A 1 235 ? -10.615 -15.763 2.721 1.00 60.38 235 GLY A CA 1
ATOM 1841 C C . GLY A 1 235 ? -10.937 -15.399 4.168 1.00 60.38 235 GLY A C 1
ATOM 1842 O O . GLY A 1 235 ? -11.616 -16.163 4.844 1.00 60.38 235 GLY A O 1
ATOM 1843 N N . GLY A 1 236 ? -10.419 -14.284 4.692 1.00 60.12 236 GLY A N 1
ATOM 1844 C CA . GLY A 1 236 ? -10.619 -13.921 6.104 1.00 60.12 236 GLY A CA 1
ATOM 1845 C C . GLY A 1 236 ? -9.919 -14.858 7.099 1.00 60.12 236 GLY A C 1
ATOM 1846 O O . GLY A 1 236 ? -10.122 -14.728 8.309 1.00 60.12 236 GLY A O 1
ATOM 1847 N N . ALA A 1 237 ? -9.074 -15.774 6.609 1.00 62.66 237 ALA A N 1
ATOM 1848 C CA . ALA A 1 237 ? -8.193 -16.569 7.445 1.00 62.66 237 ALA A CA 1
ATOM 1849 C C . ALA A 1 237 ? -7.267 -15.624 8.225 1.00 62.66 237 ALA A C 1
ATOM 1851 O O . ALA A 1 237 ? -6.614 -14.743 7.662 1.00 62.66 237 ALA A O 1
ATOM 1852 N N . LYS A 1 238 ? -7.245 -15.770 9.552 1.00 74.25 238 LYS A N 1
ATOM 1853 C CA . LYS A 1 238 ? -6.398 -14.946 10.420 1.00 74.25 238 LYS A CA 1
ATOM 1854 C C . LYS A 1 238 ? -4.923 -15.195 10.077 1.00 74.25 238 LYS A C 1
ATOM 1856 O O . LYS A 1 238 ? -4.469 -16.328 10.191 1.00 74.25 238 LYS A O 1
ATOM 1861 N N . GLY A 1 239 ? -4.184 -14.137 9.731 1.00 80.12 239 GLY A N 1
ATOM 1862 C CA . GLY A 1 239 ? -2.713 -14.142 9.738 1.00 80.12 239 GLY A CA 1
ATOM 1863 C C . GLY A 1 239 ? -1.994 -13.974 8.395 1.00 80.12 239 GLY A C 1
ATOM 1864 O O . GLY A 1 239 ? -0.771 -14.038 8.386 1.00 80.12 239 GLY A O 1
ATOM 1865 N N . GLY A 1 240 ? -2.698 -13.755 7.279 1.00 91.56 240 GLY A N 1
ATOM 1866 C CA . GLY A 1 240 ? -2.059 -13.403 6.000 1.00 91.56 240 GLY A CA 1
ATOM 1867 C C . GLY A 1 240 ? -1.770 -11.904 5.857 1.00 91.56 240 GLY A C 1
ATOM 1868 O O . GLY A 1 240 ? -2.476 -11.074 6.435 1.00 91.56 240 GLY A O 1
ATOM 1869 N N . ILE A 1 241 ? -0.771 -11.559 5.040 1.00 96.00 241 ILE A N 1
ATOM 1870 C CA . ILE A 1 241 ? -0.493 -10.170 4.647 1.00 96.00 241 ILE A CA 1
ATOM 1871 C C . ILE A 1 241 ? -1.561 -9.727 3.652 1.00 96.00 241 ILE A C 1
ATOM 1873 O O . ILE A 1 241 ? -1.727 -10.328 2.589 1.00 96.00 241 ILE A O 1
ATOM 1877 N N . LYS A 1 242 ? -2.300 -8.673 3.998 1.00 96.25 242 LYS A N 1
ATOM 1878 C CA . LYS A 1 242 ? -3.365 -8.144 3.146 1.00 96.25 242 LYS A CA 1
ATOM 1879 C C . LYS A 1 242 ? -2.794 -7.137 2.156 1.00 96.25 242 LYS A C 1
ATOM 1881 O O . LYS A 1 242 ? -2.099 -6.220 2.569 1.00 96.25 242 LYS A O 1
ATOM 1886 N N . VAL A 1 243 ? -3.154 -7.248 0.879 1.00 96.81 243 VAL A N 1
ATOM 1887 C CA . VAL A 1 243 ? -2.786 -6.264 -0.153 1.00 96.81 243 VAL A CA 1
ATOM 1888 C C . VAL A 1 243 ? -3.998 -5.411 -0.512 1.00 96.81 243 VAL A C 1
ATOM 1890 O O . VAL A 1 243 ? -5.079 -5.929 -0.819 1.00 96.81 243 VAL A O 1
ATOM 1893 N N . VAL A 1 244 ? -3.827 -4.093 -0.465 1.00 97.00 244 VAL A N 1
ATOM 1894 C CA . VAL A 1 244 ? -4.846 -3.101 -0.801 1.00 97.00 244 VAL A CA 1
ATOM 1895 C C . VAL A 1 244 ? -4.325 -2.175 -1.889 1.00 97.00 244 VAL A C 1
ATOM 1897 O O . VAL A 1 244 ? -3.374 -1.426 -1.696 1.00 97.00 244 VAL A O 1
ATOM 1900 N N . TYR A 1 245 ? -5.019 -2.194 -3.019 1.00 97.50 245 TYR A N 1
ATOM 1901 C CA . TYR A 1 245 ? -4.756 -1.337 -4.166 1.00 97.50 245 TYR A CA 1
ATOM 1902 C C . TYR A 1 245 ? -5.505 -0.015 -3.994 1.00 97.50 245 TYR A C 1
ATOM 1904 O O . TYR A 1 245 ? -6.729 0.052 -4.123 1.00 97.50 245 TYR A O 1
ATOM 1912 N N . ALA A 1 246 ? -4.779 1.032 -3.618 1.00 97.12 246 ALA A N 1
ATOM 1913 C CA . ALA A 1 246 ? -5.330 2.291 -3.132 1.00 97.12 246 ALA A CA 1
ATOM 1914 C C . ALA A 1 246 ? -6.195 3.015 -4.174 1.00 97.12 246 ALA A C 1
ATOM 1916 O O . ALA A 1 246 ? -7.275 3.515 -3.843 1.00 97.12 246 ALA A O 1
ATOM 1917 N N . LEU A 1 247 ? -5.780 3.000 -5.444 1.00 95.69 247 LEU A N 1
ATOM 1918 C CA . LEU A 1 247 ? -6.550 3.592 -6.541 1.00 95.69 247 LEU A CA 1
ATOM 1919 C C . LEU A 1 247 ? -7.920 2.921 -6.719 1.00 95.69 247 LEU A C 1
ATOM 1921 O O . LEU A 1 247 ? -8.910 3.611 -6.960 1.00 95.69 247 LEU A O 1
ATOM 1925 N N . GLU A 1 248 ? -8.015 1.601 -6.528 1.00 95.81 248 GLU A N 1
ATOM 1926 C CA . GLU A 1 248 ? -9.295 0.879 -6.581 1.00 95.81 248 GLU A CA 1
ATOM 1927 C C . GLU A 1 248 ? -10.224 1.328 -5.445 1.00 95.81 248 GLU A C 1
ATOM 1929 O O . GLU A 1 248 ? -11.425 1.515 -5.651 1.00 95.81 248 GLU A O 1
ATOM 1934 N N . VAL A 1 249 ? -9.674 1.567 -4.247 1.00 96.75 249 VAL A N 1
ATOM 1935 C CA . VAL A 1 249 ? -10.445 2.090 -3.105 1.00 96.75 249 VAL A CA 1
ATOM 1936 C C . VAL A 1 249 ? -10.999 3.480 -3.409 1.00 96.75 249 VAL A C 1
ATOM 1938 O O . VAL A 1 249 ? -12.172 3.754 -3.135 1.00 96.75 249 VAL A O 1
ATOM 1941 N N . LEU A 1 250 ? -10.180 4.355 -3.995 1.00 94.31 250 LEU A N 1
ATOM 1942 C CA . LEU A 1 250 ? -10.598 5.700 -4.381 1.00 94.31 250 LEU A CA 1
ATOM 1943 C C . LEU A 1 250 ? -11.696 5.667 -5.455 1.00 94.31 250 LEU A C 1
ATOM 1945 O O . LEU A 1 250 ? -12.690 6.394 -5.355 1.00 94.31 250 LEU A O 1
ATOM 1949 N N . GLN A 1 251 ? -11.553 4.801 -6.459 1.00 92.94 251 GLN A N 1
ATOM 1950 C CA . GLN A 1 251 ? -12.542 4.614 -7.523 1.00 92.94 251 GLN A CA 1
ATOM 1951 C C . GLN A 1 251 ? -13.878 4.078 -6.992 1.00 92.94 251 GLN A C 1
ATOM 1953 O O . GLN A 1 251 ? -14.934 4.611 -7.349 1.00 92.94 251 GLN A O 1
ATOM 1958 N N . ASP A 1 252 ? -13.854 3.081 -6.103 1.00 93.06 252 ASP A N 1
ATOM 1959 C CA . ASP A 1 252 ? -15.049 2.547 -5.435 1.00 93.06 252 ASP A CA 1
ATOM 1960 C C . ASP A 1 252 ? -15.775 3.645 -4.639 1.00 93.06 252 ASP A C 1
ATOM 1962 O O . ASP A 1 252 ? -16.985 3.843 -4.769 1.00 93.06 252 ASP A O 1
ATOM 1966 N N . MET A 1 253 ? -15.027 4.453 -3.882 1.00 91.62 253 MET A N 1
ATOM 1967 C CA . MET A 1 253 ? -15.589 5.586 -3.147 1.00 91.62 253 MET A CA 1
ATOM 1968 C C . MET A 1 253 ? -16.242 6.635 -4.051 1.00 91.62 253 MET A C 1
ATOM 1970 O O . MET A 1 253 ? -17.341 7.113 -3.747 1.00 91.62 253 MET A O 1
ATOM 1974 N N . ARG A 1 254 ? -15.590 6.999 -5.162 1.00 89.88 254 ARG A N 1
ATOM 1975 C CA . ARG A 1 254 ? -16.148 7.932 -6.155 1.00 89.88 254 ARG A CA 1
ATOM 1976 C C . ARG A 1 254 ? -17.421 7.363 -6.788 1.00 89.88 254 ARG A C 1
ATOM 1978 O O . ARG A 1 254 ? -18.391 8.097 -6.963 1.00 89.88 254 ARG A O 1
ATOM 1985 N N . SER A 1 255 ? -17.446 6.062 -7.069 1.00 88.19 255 SER A N 1
ATOM 1986 C CA . SER A 1 255 ? -18.603 5.374 -7.656 1.00 88.19 255 SER A CA 1
ATOM 1987 C C . SER A 1 255 ? -19.798 5.338 -6.699 1.00 88.19 255 SER A C 1
ATOM 1989 O O . SER A 1 255 ? -20.914 5.671 -7.091 1.00 88.19 255 SER A O 1
ATOM 1991 N N . LYS A 1 256 ? -19.567 5.057 -5.411 1.00 87.12 256 LYS A N 1
ATOM 1992 C CA . LYS A 1 256 ? -20.615 5.072 -4.376 1.00 87.12 256 LYS A CA 1
ATOM 1993 C C . LYS A 1 256 ? -21.232 6.453 -4.157 1.00 87.12 256 LYS A C 1
ATOM 1995 O O . LYS A 1 256 ? -22.432 6.547 -3.916 1.00 87.12 256 LYS A O 1
ATOM 2000 N N . ARG A 1 257 ? -20.449 7.535 -4.270 1.00 84.19 257 ARG A N 1
ATOM 2001 C CA . ARG A 1 257 ? -20.991 8.904 -4.169 1.00 84.19 257 ARG A CA 1
ATOM 2002 C C . ARG A 1 257 ? -21.962 9.234 -5.300 1.00 84.19 257 ARG A C 1
ATOM 2004 O O . ARG A 1 257 ? -22.970 9.873 -5.027 1.00 84.19 257 ARG A O 1
ATOM 2011 N N . LYS A 1 258 ? -21.696 8.759 -6.523 1.00 80.06 258 LYS A N 1
ATOM 2012 C CA . LYS A 1 258 ? -22.596 8.959 -7.673 1.00 80.06 258 LYS A CA 1
ATOM 2013 C C . LYS A 1 258 ? -23.969 8.318 -7.453 1.00 80.06 258 LYS A C 1
ATOM 2015 O O . LYS A 1 258 ? -24.971 8.900 -7.841 1.00 80.06 258 LYS A O 1
ATOM 2020 N N . LEU A 1 259 ? -24.011 7.157 -6.796 1.00 78.00 259 LEU A N 1
ATOM 2021 C CA . LEU A 1 259 ? -25.262 6.459 -6.470 1.00 78.00 259 LEU A CA 1
ATOM 2022 C C . LEU A 1 259 ? -26.040 7.114 -5.320 1.00 78.00 259 LEU A C 1
ATOM 2024 O O . LEU A 1 259 ? -27.251 6.967 -5.233 1.00 78.00 259 LEU A O 1
ATOM 2028 N N . ALA A 1 260 ? -25.363 7.819 -4.411 1.00 78.88 260 ALA A N 1
ATOM 2029 C CA . ALA A 1 260 ? -26.028 8.495 -3.296 1.00 78.88 260 ALA A CA 1
ATOM 2030 C C . ALA A 1 260 ? -26.674 9.830 -3.712 1.00 78.88 260 ALA A C 1
ATOM 2032 O O . ALA A 1 260 ? -27.610 10.295 -3.063 1.00 78.88 260 ALA A O 1
ATOM 2033 N N . SER A 1 261 ? -26.202 10.453 -4.795 1.00 73.38 261 SER A N 1
ATOM 2034 C CA . SER A 1 261 ? -26.696 11.736 -5.306 1.00 73.38 261 SER A CA 1
ATOM 2035 C C . SER A 1 261 ? -27.906 11.596 -6.243 1.00 73.38 261 SER A C 1
ATOM 2037 O O . SER A 1 261 ? -27.951 12.269 -7.271 1.00 73.38 261 SER A O 1
ATOM 2039 N N . ASN A 1 262 ? -28.893 10.765 -5.881 1.00 57.25 262 ASN A N 1
ATOM 2040 C CA . ASN A 1 262 ? -30.131 10.461 -6.634 1.00 57.25 262 ASN A CA 1
ATOM 2041 C C . ASN A 1 262 ? -31.086 11.660 -6.877 1.00 57.25 262 ASN A C 1
ATOM 2043 O O . ASN A 1 262 ? -32.293 11.484 -6.994 1.00 57.25 262 ASN A O 1
ATOM 2047 N N . GLY A 1 263 ? -30.586 12.892 -6.932 1.00 56.75 263 GLY A N 1
ATOM 2048 C CA . GLY A 1 263 ? -31.417 14.073 -7.168 1.00 56.75 263 GLY A CA 1
ATOM 2049 C C . GLY A 1 263 ? -30.681 15.313 -7.662 1.00 56.75 263 GLY A C 1
ATOM 2050 O O . GLY A 1 263 ? -31.311 16.356 -7.784 1.00 56.75 263 GLY A O 1
ATOM 2051 N N . TRP A 1 264 ? -29.375 15.236 -7.950 1.00 49.59 264 TRP A N 1
ATOM 2052 C CA . TRP A 1 264 ? -28.660 16.336 -8.609 1.00 49.59 264 TRP A CA 1
ATOM 2053 C C . TRP A 1 264 ? -28.042 15.846 -9.916 1.00 49.59 264 TRP A C 1
ATOM 2055 O O . TRP A 1 264 ? -26.832 15.715 -10.090 1.00 49.59 264 TRP A O 1
ATOM 2065 N N . GLU A 1 265 ? -28.945 15.512 -10.825 1.00 48.69 265 GLU A N 1
ATOM 2066 C CA . GLU A 1 265 ? -28.693 15.243 -12.230 1.00 48.69 265 GLU A CA 1
ATOM 2067 C C . GLU A 1 265 ? -28.107 16.524 -12.855 1.00 48.69 265 GLU A C 1
ATOM 2069 O O . GLU A 1 265 ? -28.811 17.518 -13.005 1.00 48.69 265 GLU A O 1
ATOM 2074 N N . GLY A 1 266 ? -26.798 16.581 -13.129 1.00 49.38 266 GLY A N 1
ATOM 2075 C CA . GLY A 1 266 ? -26.280 17.673 -13.968 1.00 49.38 266 GLY A CA 1
ATOM 2076 C C . GLY A 1 266 ? -24.813 18.066 -13.846 1.00 49.38 266 GLY A C 1
ATOM 2077 O O . GLY A 1 266 ? -24.286 18.631 -14.798 1.00 49.38 266 GLY A O 1
ATOM 2078 N N . SER A 1 267 ? -24.109 17.760 -12.754 1.00 54.16 267 SER A N 1
ATOM 2079 C CA . SER A 1 267 ? -22.672 18.074 -12.673 1.00 54.16 267 SER A CA 1
ATOM 2080 C C . SER A 1 267 ? -21.845 16.801 -12.773 1.00 54.16 267 SER A C 1
ATOM 2082 O O . SER A 1 267 ? -21.359 16.250 -11.786 1.00 54.16 267 SER A O 1
ATOM 2084 N N . PHE A 1 268 ? -21.704 16.298 -14.001 1.00 54.81 268 PHE A N 1
ATOM 2085 C CA . PHE A 1 268 ? -20.571 15.429 -14.290 1.00 54.81 268 PHE A CA 1
ATOM 2086 C C . PHE A 1 268 ? -19.305 16.242 -13.998 1.00 54.81 268 PHE A C 1
ATOM 2088 O O . PHE A 1 268 ? -19.230 17.387 -14.451 1.00 54.81 268 PHE A O 1
ATOM 2095 N N . PRO A 1 269 ? -18.315 15.700 -13.264 1.00 59.75 269 PRO A N 1
ATOM 2096 C CA . PRO A 1 269 ? -17.012 16.340 -13.225 1.00 59.75 269 PRO A CA 1
ATOM 2097 C C . PRO A 1 269 ? -16.586 16.498 -14.679 1.00 59.75 269 PRO A C 1
ATOM 2099 O O . PRO A 1 269 ? -16.567 15.510 -15.423 1.00 59.75 269 PRO A O 1
ATOM 2102 N N . VAL A 1 270 ? -16.361 17.748 -15.092 1.00 64.12 270 VAL A N 1
ATOM 2103 C CA . VAL A 1 270 ? -15.825 18.073 -16.412 1.00 64.12 270 VAL A CA 1
ATOM 2104 C C . VAL A 1 270 ? -14.682 17.097 -16.629 1.00 64.12 270 VAL A C 1
ATOM 2106 O O . VAL A 1 270 ? -13.777 17.030 -15.795 1.00 64.12 270 VAL A O 1
ATOM 2109 N N . LYS A 1 271 ? -14.774 16.260 -17.671 1.00 64.31 271 LYS A N 1
ATOM 2110 C CA . LYS A 1 271 ? -13.657 15.405 -18.064 1.00 64.31 271 LYS A CA 1
ATOM 2111 C C . LYS A 1 271 ? -12.553 16.367 -18.466 1.00 64.31 271 LYS A C 1
ATOM 2113 O O . LYS A 1 271 ? -12.527 16.828 -19.602 1.00 64.31 271 LYS A O 1
ATOM 2118 N N . CYS A 1 272 ? -11.721 16.749 -17.507 1.00 61.09 272 CYS A N 1
ATOM 2119 C CA . CYS A 1 272 ? -10.558 17.555 -17.779 1.00 61.09 272 CYS A CA 1
ATOM 2120 C C . CYS A 1 272 ? -9.652 16.646 -18.603 1.00 61.09 272 CYS A C 1
ATOM 2122 O O . CYS A 1 272 ? -9.096 15.680 -18.092 1.00 61.09 272 CYS A O 1
ATOM 2124 N N . THR A 1 273 ? -9.616 16.876 -19.913 1.00 79.69 273 THR A N 1
ATOM 2125 C CA . THR A 1 273 ? -8.726 16.167 -20.839 1.00 79.69 273 THR A CA 1
ATOM 2126 C C . THR A 1 273 ? -7.297 16.688 -20.746 1.00 79.69 273 THR A C 1
ATOM 2128 O O . THR A 1 273 ? -6.421 16.197 -21.451 1.00 79.69 273 THR A O 1
ATOM 2131 N N . MET A 1 274 ? -7.064 17.704 -19.912 1.00 82.25 274 MET A N 1
ATOM 2132 C CA . MET A 1 274 ? -5.738 18.238 -19.668 1.00 82.25 274 MET A CA 1
ATOM 2133 C C . MET A 1 274 ? -4.928 17.233 -18.844 1.00 82.25 274 MET A C 1
ATOM 2135 O O . MET A 1 274 ? -5.481 16.619 -17.927 1.00 82.25 274 MET A O 1
ATOM 2139 N N . PRO A 1 275 ? -3.633 17.052 -19.156 1.00 86.56 275 PRO A N 1
ATOM 2140 C CA . PRO A 1 275 ? -2.753 16.284 -18.291 1.00 86.56 275 PRO A CA 1
ATOM 2141 C C . PRO A 1 275 ? -2.744 16.932 -16.904 1.00 86.56 275 PRO A C 1
ATOM 2143 O O . PRO A 1 275 ? -2.599 18.150 -16.793 1.00 86.56 275 PRO A O 1
ATOM 2146 N N . LEU A 1 276 ? -2.929 16.115 -15.868 1.00 87.38 276 LEU A N 1
ATOM 2147 C CA . LEU A 1 276 ? -2.816 16.561 -14.483 1.00 87.38 276 LEU A CA 1
ATOM 2148 C C . LEU A 1 276 ? -1.3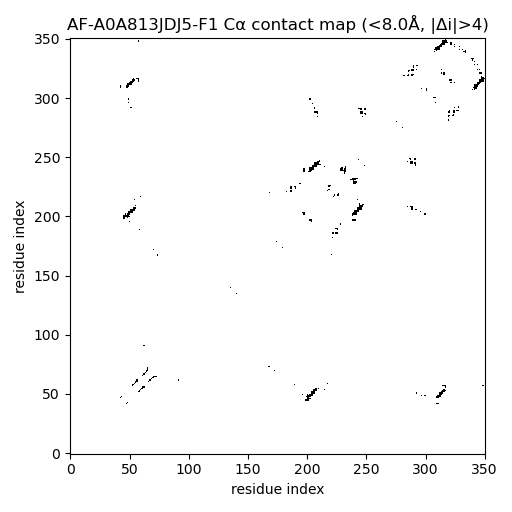92 17.061 -14.229 1.00 87.38 276 LEU A C 1
ATOM 2150 O O . LEU A 1 276 ? -0.424 16.468 -14.711 1.00 87.38 276 LEU A O 1
ATOM 2154 N N . SER A 1 277 ? -1.276 18.143 -13.470 1.00 91.62 277 SER A N 1
ATOM 2155 C CA . SER A 1 277 ? 0.002 18.599 -12.932 1.00 91.62 277 SER A CA 1
ATOM 2156 C C . SER A 1 277 ? 0.564 17.587 -11.928 1.00 91.62 277 SER A C 1
ATOM 2158 O O . SER A 1 277 ? -0.182 16.830 -11.304 1.00 91.62 277 SER A O 1
ATOM 2160 N N . ASP A 1 278 ? 1.883 17.596 -11.723 1.00 90.00 278 ASP A N 1
ATOM 2161 C CA . ASP A 1 278 ? 2.542 16.687 -10.772 1.00 90.00 278 ASP A CA 1
ATOM 2162 C C . ASP A 1 278 ? 2.007 16.856 -9.339 1.00 90.00 278 ASP A C 1
ATOM 2164 O O . ASP A 1 278 ? 1.902 15.886 -8.584 1.00 90.00 278 ASP A O 1
ATOM 2168 N N . LEU A 1 279 ? 1.601 18.078 -8.977 1.00 93.12 279 LEU A N 1
ATOM 2169 C CA . LEU A 1 279 ? 0.957 18.366 -7.698 1.00 93.12 279 LEU A CA 1
ATOM 2170 C C . LEU A 1 279 ? -0.415 17.684 -7.596 1.00 93.12 279 LEU A C 1
ATOM 2172 O O . LEU A 1 279 ? -0.667 16.989 -6.617 1.00 93.12 279 LEU A O 1
ATOM 2176 N N . GLU A 1 280 ? -1.272 17.816 -8.612 1.00 92.69 280 GLU A N 1
ATOM 2177 C CA . GLU A 1 280 ? -2.593 17.165 -8.633 1.00 92.69 280 GLU A CA 1
ATOM 2178 C C . GLU A 1 280 ? -2.478 15.636 -8.609 1.00 92.69 280 GLU A C 1
ATOM 2180 O O . GLU A 1 280 ? -3.264 14.959 -7.946 1.00 92.69 280 GLU A O 1
ATOM 2185 N N . VAL A 1 281 ? -1.476 15.083 -9.300 1.00 91.12 281 VAL A N 1
ATOM 2186 C CA . VAL A 1 281 ? -1.159 13.651 -9.245 1.00 91.12 281 VAL A CA 1
ATOM 2187 C C . VAL A 1 281 ? -0.776 13.247 -7.828 1.00 91.12 281 VAL A C 1
ATOM 2189 O O . VAL A 1 281 ? -1.324 12.282 -7.297 1.00 91.12 281 VAL A O 1
ATOM 2192 N N . THR A 1 282 ? 0.139 13.987 -7.203 1.00 93.69 282 THR A N 1
ATOM 2193 C CA . THR A 1 282 ? 0.587 13.722 -5.831 1.00 93.69 282 THR A CA 1
ATOM 2194 C C . THR A 1 282 ? -0.592 13.768 -4.864 1.00 93.69 282 THR A C 1
ATOM 2196 O O . THR A 1 282 ? -0.772 12.842 -4.078 1.00 93.69 282 THR A O 1
ATOM 2199 N N . GLU A 1 283 ? -1.455 14.780 -4.971 1.00 95.06 283 GLU A N 1
ATOM 2200 C CA . GLU A 1 283 ? -2.681 14.878 -4.180 1.00 95.06 283 GLU A CA 1
ATOM 2201 C C . GLU A 1 283 ? -3.607 13.676 -4.407 1.00 95.06 283 GLU A C 1
ATOM 2203 O O . GLU A 1 283 ? -4.115 13.099 -3.444 1.00 95.06 283 GLU A O 1
ATOM 2208 N N . GLU A 1 284 ? -3.825 13.256 -5.656 1.00 94.00 284 GLU A N 1
ATOM 2209 C CA . GLU A 1 284 ? -4.664 12.097 -5.964 1.00 94.00 284 GLU A CA 1
ATOM 2210 C C . GLU A 1 284 ? -4.110 10.801 -5.349 1.00 94.00 284 GLU A C 1
ATOM 2212 O O . GLU A 1 284 ? -4.876 10.023 -4.765 1.00 94.00 284 GLU A O 1
ATOM 2217 N N . LEU A 1 285 ? -2.791 10.595 -5.408 1.00 95.44 285 LEU A N 1
ATOM 2218 C CA . LEU A 1 285 ? -2.105 9.459 -4.787 1.00 95.44 285 LEU A CA 1
ATOM 2219 C C . LEU A 1 285 ? -2.199 9.506 -3.254 1.00 95.44 285 LEU A C 1
ATOM 2221 O O . LEU A 1 285 ? -2.528 8.488 -2.634 1.00 95.44 285 LEU A O 1
ATOM 2225 N N . THR A 1 286 ? -2.007 10.682 -2.645 1.00 96.62 286 THR A N 1
ATOM 2226 C CA . THR A 1 286 ? -2.215 10.910 -1.205 1.00 96.62 286 THR A CA 1
ATOM 2227 C C . THR A 1 286 ? -3.639 10.531 -0.806 1.00 96.62 286 THR A C 1
ATOM 2229 O O . THR A 1 286 ? -3.858 9.770 0.140 1.00 96.62 286 THR A O 1
ATOM 2232 N N . TRP A 1 287 ? -4.640 11.001 -1.552 1.00 96.88 287 TRP A N 1
ATOM 2233 C CA . TRP A 1 287 ? -6.047 10.720 -1.274 1.00 96.88 287 TRP A CA 1
ATOM 2234 C C . TRP A 1 287 ? -6.403 9.241 -1.418 1.00 96.88 287 TRP A C 1
ATOM 2236 O O . TRP A 1 287 ? -7.176 8.711 -0.609 1.00 96.88 287 TRP A O 1
ATOM 2246 N N . ALA A 1 288 ? -5.844 8.563 -2.420 1.00 96.38 288 ALA A N 1
ATOM 2247 C CA . ALA A 1 288 ? -6.019 7.130 -2.601 1.00 96.38 288 ALA A CA 1
ATOM 2248 C C . ALA A 1 288 ? -5.484 6.351 -1.391 1.00 96.38 288 ALA A C 1
ATOM 2250 O O . ALA A 1 288 ? -6.216 5.553 -0.790 1.00 96.38 288 ALA A O 1
ATOM 2251 N N . LYS A 1 289 ? -4.237 6.632 -0.990 1.00 97.81 289 LYS A N 1
ATOM 2252 C CA . LYS A 1 289 ? -3.576 6.015 0.170 1.00 97.81 289 LYS A CA 1
ATOM 2253 C C . LYS A 1 289 ? -4.339 6.300 1.460 1.00 97.81 289 LYS A C 1
ATOM 2255 O O . LYS A 1 289 ? -4.653 5.361 2.191 1.00 97.81 289 LYS A O 1
ATOM 2260 N N . PHE A 1 290 ? -4.743 7.552 1.688 1.00 97.38 290 PHE A N 1
ATOM 2261 C CA . PHE A 1 290 ? -5.532 7.960 2.853 1.00 97.38 290 PHE A CA 1
ATOM 2262 C C . PHE A 1 290 ? -6.807 7.123 2.975 1.00 97.38 290 PHE A C 1
ATOM 2264 O O . PHE A 1 290 ? -7.099 6.562 4.032 1.00 97.38 290 PHE A O 1
ATOM 2271 N N . HIS A 1 291 ? -7.577 7.003 1.891 1.00 97.00 291 HIS A N 1
ATOM 2272 C CA . HIS A 1 291 ? -8.838 6.271 1.919 1.00 97.00 291 HIS A CA 1
ATOM 2273 C C . HIS A 1 291 ? -8.644 4.767 2.123 1.00 97.00 291 HIS A C 1
ATOM 2275 O O . HIS A 1 291 ? -9.418 4.154 2.868 1.00 97.00 291 HIS A O 1
ATOM 2281 N N . ALA A 1 292 ? -7.608 4.183 1.518 1.00 97.50 292 ALA A N 1
ATOM 2282 C CA . ALA A 1 292 ? -7.233 2.793 1.740 1.00 97.50 292 ALA A CA 1
ATOM 2283 C C . ALA A 1 292 ? -6.836 2.540 3.202 1.00 97.50 292 ALA A C 1
ATOM 2285 O O . ALA A 1 292 ? -7.469 1.718 3.867 1.00 97.50 292 ALA A O 1
ATOM 2286 N N . MET A 1 293 ? -5.870 3.297 3.729 1.00 97.50 293 MET A N 1
ATOM 2287 C CA . MET A 1 293 ? -5.407 3.190 5.116 1.00 97.50 293 MET A CA 1
ATOM 2288 C C . MET A 1 293 ? -6.558 3.394 6.106 1.00 97.50 293 MET A C 1
ATOM 2290 O O . MET A 1 293 ? -6.779 2.564 6.988 1.00 97.50 293 MET A O 1
ATOM 2294 N N . HIS A 1 294 ? -7.376 4.433 5.916 1.00 96.06 294 HIS A N 1
ATOM 2295 C CA . HIS A 1 294 ? -8.510 4.726 6.791 1.00 96.06 294 HIS A CA 1
ATOM 2296 C C . HIS A 1 294 ? -9.559 3.607 6.788 1.00 96.06 294 HIS A C 1
ATOM 2298 O O . HIS A 1 294 ? -10.094 3.251 7.843 1.00 96.06 294 HIS A O 1
ATOM 2304 N N . ARG A 1 295 ? -9.867 3.023 5.621 1.00 96.25 295 ARG A N 1
ATOM 2305 C CA . ARG A 1 295 ? -10.799 1.890 5.518 1.00 96.25 295 ARG A CA 1
ATOM 2306 C C . ARG A 1 295 ? -10.297 0.690 6.317 1.00 96.25 295 ARG A C 1
ATOM 2308 O O . ARG A 1 295 ? -11.069 0.099 7.073 1.00 96.25 295 ARG A O 1
ATOM 2315 N N . GLU A 1 296 ? -9.022 0.352 6.164 1.00 96.31 296 GLU A N 1
ATOM 2316 C CA . GLU A 1 296 ? -8.413 -0.803 6.823 1.00 96.31 296 GLU A CA 1
ATOM 2317 C C . GLU A 1 296 ? -8.234 -0.587 8.324 1.00 96.31 296 GLU A C 1
ATOM 2319 O O . GLU A 1 296 ? -8.576 -1.470 9.108 1.00 96.31 296 GLU A O 1
ATOM 2324 N N . ALA A 1 297 ? -7.821 0.608 8.748 1.00 94.62 297 ALA A N 1
ATOM 2325 C CA . ALA A 1 297 ? -7.749 0.969 10.159 1.00 94.62 297 ALA A CA 1
ATOM 2326 C C . ALA A 1 297 ? -9.129 0.904 10.827 1.00 94.62 297 ALA A C 1
ATOM 2328 O O . ALA A 1 297 ? -9.286 0.298 11.890 1.00 94.62 297 ALA A O 1
ATOM 2329 N N . LYS A 1 298 ? -10.174 1.420 10.167 1.00 93.19 298 LYS A N 1
ATOM 2330 C CA . LYS A 1 298 ? -11.551 1.314 10.668 1.00 93.19 298 LYS A CA 1
ATOM 2331 C C . LYS A 1 298 ? -12.000 -0.140 10.801 1.00 93.19 298 LYS A C 1
ATOM 2333 O O . LYS A 1 298 ? -12.613 -0.487 11.810 1.00 93.19 298 LYS A O 1
ATOM 2338 N N . ALA A 1 299 ? -11.707 -0.983 9.812 1.00 93.25 299 ALA A N 1
ATOM 2339 C CA . ALA A 1 299 ? -12.037 -2.406 9.858 1.00 93.25 299 ALA A CA 1
ATOM 2340 C C . ALA A 1 299 ? -11.279 -3.136 10.981 1.00 93.25 299 ALA A C 1
ATOM 2342 O O . ALA A 1 299 ? -11.892 -3.885 11.743 1.00 93.25 299 ALA A O 1
ATOM 2343 N N . PHE A 1 300 ? -9.978 -2.868 11.124 1.00 92.94 300 PHE A N 1
ATOM 2344 C CA . PHE A 1 300 ? -9.113 -3.442 12.153 1.00 92.94 300 PHE A CA 1
ATOM 2345 C C . PHE A 1 300 ? -9.633 -3.127 13.559 1.00 92.94 300 PHE A C 1
ATOM 2347 O O . PHE A 1 300 ? -9.874 -4.044 14.351 1.00 92.94 300 PHE A O 1
ATOM 2354 N N . TYR A 1 301 ? -9.847 -1.840 13.852 1.00 91.12 301 TYR A N 1
ATOM 2355 C CA . TYR A 1 301 ? -10.171 -1.369 15.198 1.00 91.12 301 TYR A CA 1
ATOM 2356 C C . TYR A 1 301 ? -11.641 -1.559 15.587 1.00 91.12 301 TYR A C 1
ATOM 2358 O O . TYR A 1 301 ? -11.943 -1.627 16.775 1.00 91.12 301 TYR A O 1
ATOM 2366 N N . ARG A 1 302 ? -12.565 -1.745 14.629 1.00 90.88 302 ARG A N 1
ATOM 2367 C CA . ARG A 1 302 ? -13.981 -2.055 14.931 1.00 90.88 302 ARG A CA 1
ATOM 2368 C C . ARG A 1 302 ? -14.148 -3.326 15.778 1.00 90.88 302 ARG A C 1
ATOM 2370 O O . ARG A 1 302 ? -15.166 -3.477 16.450 1.00 90.88 302 ARG A O 1
ATOM 2377 N N . ARG A 1 303 ? -13.162 -4.228 15.763 1.00 89.12 303 ARG A N 1
ATOM 2378 C CA . ARG A 1 303 ? -13.146 -5.460 16.569 1.00 89.12 303 ARG A CA 1
ATOM 2379 C C . ARG A 1 303 ? -13.024 -5.199 18.073 1.00 89.12 303 ARG A C 1
ATOM 2381 O O . ARG A 1 303 ? -13.424 -6.048 18.863 1.00 89.12 303 ARG A O 1
ATOM 2388 N N . TYR A 1 304 ? -12.530 -4.029 18.468 1.00 86.44 304 TYR A N 1
ATOM 2389 C CA . TYR A 1 304 ? -12.309 -3.663 19.862 1.00 86.44 304 TYR A CA 1
ATOM 2390 C C . TYR A 1 304 ? -13.365 -2.643 20.302 1.00 86.44 304 TYR A C 1
ATOM 2392 O O . TYR A 1 304 ? -13.226 -1.438 20.092 1.00 86.44 304 TYR A O 1
ATOM 2400 N N . LYS A 1 305 ? -14.466 -3.125 20.894 1.00 83.19 305 LYS A N 1
ATOM 2401 C CA . LYS A 1 305 ? -15.556 -2.255 21.367 1.00 83.19 305 LYS A CA 1
ATOM 2402 C C . LYS A 1 305 ? -15.025 -1.230 22.374 1.00 83.19 305 LYS A C 1
ATOM 2404 O O . LYS A 1 305 ? -14.367 -1.598 23.341 1.00 83.19 305 LYS A O 1
ATOM 2409 N N . GLY A 1 306 ? -15.329 0.046 22.141 1.00 77.56 306 GLY A N 1
ATOM 2410 C CA . GLY A 1 306 ? -14.928 1.144 23.026 1.00 77.56 306 GLY A CA 1
ATOM 2411 C C . GLY A 1 306 ? -13.428 1.449 23.040 1.00 77.56 306 GLY A C 1
ATOM 2412 O O . GLY A 1 306 ? -13.016 2.304 23.817 1.00 77.56 306 GLY A O 1
ATOM 2413 N N . GLN A 1 307 ? -12.615 0.787 22.209 1.00 74.31 307 GLN A N 1
ATOM 2414 C CA . GLN A 1 307 ? -11.196 1.107 22.119 1.00 74.31 307 GLN A CA 1
ATOM 2415 C C . GLN A 1 307 ? -10.902 2.148 21.050 1.00 74.31 307 GLN A C 1
ATOM 2417 O O . GLN A 1 307 ? -11.501 2.188 19.972 1.00 74.31 307 GLN A O 1
ATOM 2422 N N . SER A 1 308 ? -9.900 2.949 21.378 1.00 74.00 308 SER A N 1
ATOM 2423 C CA . SER A 1 308 ? -9.248 3.876 20.481 1.00 74.00 308 SER A CA 1
ATOM 2424 C C . SER A 1 308 ? -8.494 3.182 19.363 1.00 74.00 308 SER A C 1
ATOM 2426 O O . SER A 1 308 ? -8.054 2.042 19.508 1.00 74.00 308 SER A O 1
ATOM 2428 N N . TRP A 1 309 ? -8.224 3.918 18.291 1.00 83.38 309 TRP A N 1
ATOM 2429 C CA . TRP A 1 309 ? -7.123 3.544 17.408 1.00 83.38 309 TRP A CA 1
ATOM 2430 C C . TRP A 1 309 ? -5.825 3.850 18.156 1.00 83.38 309 TRP A C 1
ATOM 2432 O O . TRP A 1 309 ? -5.530 5.012 18.426 1.00 83.38 309 TRP A O 1
ATOM 2442 N N . LYS A 1 310 ? -5.103 2.813 18.582 1.00 81.12 310 LYS A N 1
ATOM 2443 C CA . LYS A 1 310 ? -3.991 2.974 19.525 1.00 81.12 310 LYS A CA 1
ATOM 2444 C C . LYS A 1 310 ? -2.659 3.100 18.809 1.00 81.12 310 LYS A C 1
ATOM 2446 O O . LYS A 1 310 ? -2.027 4.139 18.943 1.00 81.12 310 LYS A O 1
ATOM 2451 N N . ASN A 1 311 ? -2.262 2.083 18.043 1.00 90.62 311 ASN A N 1
ATOM 2452 C CA . ASN A 1 311 ? -0.926 1.994 17.459 1.00 90.62 311 ASN A CA 1
ATOM 2453 C C . ASN A 1 311 ? -1.009 1.713 15.958 1.00 90.62 311 ASN A C 1
ATOM 2455 O O . ASN A 1 311 ? -1.374 0.613 15.532 1.00 90.62 311 ASN A O 1
ATOM 2459 N N . ILE A 1 312 ? -0.668 2.716 15.155 1.00 94.69 312 ILE A N 1
ATOM 2460 C CA . ILE A 1 312 ? -0.508 2.563 13.711 1.00 94.69 312 ILE A CA 1
ATOM 2461 C C . ILE A 1 312 ? 0.940 2.886 13.363 1.00 94.69 312 ILE A C 1
ATOM 2463 O O . ILE A 1 312 ? 1.460 3.937 13.742 1.00 94.69 312 ILE A O 1
ATOM 2467 N N . ILE A 1 313 ? 1.584 1.969 12.651 1.00 96.00 313 ILE A N 1
ATOM 2468 C CA . ILE A 1 313 ? 2.912 2.176 12.080 1.00 96.00 313 ILE A CA 1
ATOM 2469 C C . ILE A 1 313 ? 2.748 2.178 10.564 1.00 96.00 313 ILE A C 1
ATOM 2471 O O . ILE A 1 313 ? 2.090 1.289 10.028 1.00 96.00 313 ILE A O 1
ATOM 2475 N N . SER A 1 314 ? 3.314 3.175 9.894 1.00 97.56 314 SER A N 1
ATOM 2476 C CA . SER A 1 314 ? 3.352 3.274 8.436 1.00 97.56 314 SER A CA 1
ATOM 2477 C C . SER A 1 314 ? 4.798 3.388 7.978 1.00 97.56 314 SER A C 1
ATOM 2479 O O . SER A 1 314 ? 5.554 4.184 8.539 1.00 97.56 314 SER A O 1
ATOM 2481 N N . LEU A 1 315 ? 5.176 2.590 6.984 1.00 97.75 315 LEU A N 1
ATOM 2482 C CA . LEU A 1 315 ? 6.507 2.583 6.379 1.00 97.75 315 LEU A CA 1
ATOM 2483 C C . LEU A 1 315 ? 6.356 2.780 4.875 1.00 97.75 315 LEU A C 1
ATOM 2485 O O . LEU A 1 315 ? 5.567 2.065 4.254 1.00 97.75 315 LEU A O 1
ATOM 2489 N N . GLY A 1 316 ? 7.086 3.752 4.342 1.00 97.06 316 GLY A N 1
ATOM 2490 C CA . GLY A 1 316 ? 7.001 4.176 2.951 1.00 97.06 316 GLY A CA 1
ATOM 2491 C C . GLY A 1 316 ? 8.181 5.067 2.563 1.00 97.06 316 GLY A C 1
ATOM 2492 O O . GLY A 1 316 ? 8.819 5.648 3.443 1.00 97.06 316 GLY A O 1
ATOM 2493 N N . ASP A 1 317 ? 8.484 5.170 1.278 1.00 96.12 317 ASP A N 1
ATOM 2494 C CA . ASP A 1 317 ? 9.565 5.979 0.699 1.00 96.12 317 ASP A CA 1
ATOM 2495 C C . ASP A 1 317 ? 9.050 7.306 0.116 1.00 96.12 317 ASP A C 1
ATOM 2497 O O . ASP A 1 317 ? 9.831 8.227 -0.120 1.00 96.12 317 ASP A O 1
ATOM 2501 N N . ARG A 1 318 ? 7.729 7.472 -0.063 1.00 94.31 318 ARG A N 1
ATOM 2502 C CA . ARG A 1 318 ? 7.160 8.661 -0.723 1.00 94.31 318 ARG A CA 1
ATOM 2503 C C . ARG A 1 318 ? 6.425 9.609 0.222 1.00 94.31 318 ARG A C 1
ATOM 2505 O O . ARG A 1 318 ? 5.697 9.214 1.135 1.00 94.31 318 ARG A O 1
ATOM 2512 N N . ILE A 1 319 ? 6.526 10.909 -0.074 1.00 95.44 319 ILE A N 1
ATOM 2513 C CA . ILE A 1 319 ? 5.899 11.977 0.726 1.00 95.44 319 ILE A CA 1
ATOM 2514 C C . ILE A 1 319 ? 4.370 11.859 0.791 1.00 95.44 319 ILE A C 1
ATOM 2516 O O . ILE A 1 319 ? 3.781 12.046 1.854 1.00 95.44 319 ILE A O 1
ATOM 2520 N N . TYR A 1 320 ? 3.722 11.456 -0.305 1.00 95.81 320 TYR A N 1
ATOM 2521 C CA . TYR A 1 320 ? 2.265 11.302 -0.352 1.00 95.81 320 TYR A CA 1
ATOM 2522 C C . TYR A 1 320 ? 1.741 10.208 0.596 1.00 95.81 320 TYR A C 1
ATOM 2524 O O . TYR A 1 320 ? 0.567 10.198 0.965 1.00 95.81 320 TYR A O 1
ATOM 2532 N N . GLU A 1 321 ? 2.592 9.277 1.021 1.00 96.19 321 GLU A N 1
ATOM 2533 C CA . GLU A 1 321 ? 2.243 8.197 1.948 1.00 96.19 321 GLU A CA 1
ATOM 2534 C C . GLU A 1 321 ? 2.290 8.679 3.387 1.00 96.19 321 GLU A C 1
ATOM 2536 O O . GLU A 1 321 ? 1.368 8.426 4.168 1.00 96.19 321 GLU A O 1
ATOM 2541 N N . HIS A 1 322 ? 3.346 9.426 3.706 1.00 96.25 322 HIS A N 1
ATOM 2542 C CA . HIS A 1 322 ? 3.463 10.152 4.957 1.00 96.25 322 HIS A CA 1
ATOM 2543 C C . HIS A 1 322 ? 2.276 11.108 5.130 1.00 96.25 322 HIS A C 1
ATOM 2545 O O . HIS A 1 322 ? 1.594 11.062 6.154 1.00 96.25 322 HIS A O 1
ATOM 2551 N N . ASP A 1 323 ? 1.960 11.906 4.111 1.00 96.94 323 ASP A N 1
ATOM 2552 C CA . ASP A 1 323 ? 0.864 12.875 4.164 1.00 96.94 323 ASP A CA 1
ATOM 2553 C C . ASP A 1 323 ? -0.503 12.194 4.285 1.00 96.94 323 ASP A C 1
ATOM 2555 O O . ASP A 1 323 ? -1.347 12.627 5.071 1.00 96.94 323 ASP A O 1
ATOM 2559 N N . ALA A 1 324 ? -0.711 11.069 3.595 1.00 97.06 324 ALA A N 1
ATOM 2560 C CA . ALA A 1 324 ? -1.918 10.259 3.740 1.00 97.06 324 ALA A CA 1
ATOM 2561 C C . ALA A 1 324 ? -2.109 9.760 5.182 1.00 97.06 324 ALA A C 1
ATOM 2563 O O . ALA A 1 324 ? -3.219 9.796 5.729 1.00 97.06 324 ALA A O 1
ATOM 2564 N N . MET A 1 325 ? -1.025 9.305 5.811 1.00 96.31 325 MET A N 1
ATOM 2565 C CA . MET A 1 325 ? -1.018 8.846 7.195 1.00 96.31 325 MET A CA 1
ATOM 2566 C C . MET A 1 325 ? -1.241 10.014 8.174 1.00 96.31 325 MET A C 1
ATOM 2568 O O . MET A 1 325 ? -2.047 9.899 9.102 1.00 96.31 325 MET A O 1
ATOM 2572 N N . MET A 1 326 ? -0.611 11.168 7.946 1.00 94.81 326 MET A N 1
ATOM 2573 C CA . MET A 1 326 ? -0.818 12.376 8.752 1.00 94.81 326 MET A CA 1
ATOM 2574 C C . MET A 1 326 ? -2.258 12.886 8.664 1.00 94.81 326 MET A C 1
ATOM 2576 O O . MET A 1 326 ? -2.874 13.160 9.696 1.00 94.81 326 MET A O 1
ATOM 2580 N N . GLU A 1 327 ? -2.848 12.915 7.469 1.00 94.62 327 GLU A N 1
ATOM 2581 C CA . GLU A 1 327 ? -4.246 13.304 7.272 1.00 94.62 327 GLU A CA 1
ATOM 2582 C C . GLU A 1 327 ? -5.201 12.347 8.005 1.00 94.62 327 GLU A C 1
ATOM 2584 O O . GLU A 1 327 ? -6.182 12.770 8.627 1.00 94.62 327 GLU A O 1
ATOM 2589 N N . MET A 1 328 ? -4.899 11.043 8.005 1.00 93.31 328 MET A N 1
ATOM 2590 C CA . MET A 1 328 ? -5.643 10.051 8.788 1.00 93.31 328 MET A CA 1
ATOM 2591 C C . MET A 1 328 ? -5.543 10.310 10.294 1.00 93.31 328 MET A C 1
ATOM 2593 O O . MET A 1 328 ? -6.550 10.177 10.998 1.00 93.31 328 MET A O 1
ATOM 2597 N N . ALA A 1 329 ? -4.375 10.724 10.784 1.00 91.69 329 ALA A N 1
ATOM 2598 C CA . ALA A 1 329 ? -4.179 11.091 12.181 1.00 91.69 329 ALA A CA 1
ATOM 2599 C C . ALA A 1 329 ? -4.963 12.351 12.569 1.00 91.69 329 ALA A C 1
ATOM 2601 O O . ALA A 1 329 ? -5.670 12.345 13.576 1.00 91.69 329 ALA A O 1
ATOM 2602 N N . MET A 1 330 ? -4.899 13.402 11.749 1.00 89.94 330 MET A N 1
ATOM 2603 C CA . MET A 1 330 ? -5.569 14.682 12.008 1.00 89.94 330 MET A CA 1
ATOM 2604 C C . MET A 1 330 ? -7.096 14.563 11.959 1.00 89.94 330 MET A C 1
ATOM 2606 O O . MET A 1 330 ? -7.808 15.090 12.819 1.00 89.94 330 MET A O 1
ATOM 2610 N N . ARG A 1 331 ? -7.638 13.830 10.976 1.00 89.25 331 ARG A N 1
ATOM 2611 C CA . ARG A 1 331 ? -9.094 13.637 10.844 1.00 89.25 331 ARG A CA 1
ATOM 2612 C C . ARG A 1 331 ? -9.691 12.762 11.924 1.00 89.25 331 ARG A C 1
ATOM 2614 O O . ARG A 1 331 ? -10.907 12.795 12.134 1.00 89.25 331 ARG A O 1
ATOM 2621 N N . ARG A 1 332 ? -8.864 12.008 12.646 1.00 82.69 332 ARG A N 1
ATOM 2622 C CA . ARG A 1 332 ? -9.299 11.295 13.839 1.00 82.69 332 ARG A CA 1
ATOM 2623 C C . ARG A 1 332 ? -9.467 12.288 14.988 1.00 82.69 332 ARG A C 1
ATOM 2625 O O . ARG A 1 332 ? -8.718 12.305 15.953 1.00 82.69 332 ARG A O 1
ATOM 2632 N N . HIS A 1 333 ? -10.522 13.089 14.911 1.00 65.50 333 HIS A N 1
ATOM 2633 C CA . HIS A 1 333 ? -11.027 13.764 16.090 1.00 65.50 333 HIS A CA 1
ATOM 2634 C C . HIS A 1 333 ? -11.631 12.696 16.997 1.00 65.50 333 HIS A C 1
ATOM 2636 O O . HIS A 1 333 ? -12.542 11.951 16.606 1.00 65.50 333 HIS A O 1
ATOM 2642 N N . ALA A 1 334 ? -11.088 12.596 18.206 1.00 57.69 334 ALA A N 1
ATOM 2643 C CA . ALA A 1 334 ? -11.734 11.882 19.284 1.00 57.69 334 ALA A CA 1
ATOM 2644 C C . ALA A 1 334 ? -13.192 12.355 19.367 1.00 57.69 334 ALA A C 1
ATOM 2646 O O . ALA A 1 334 ? -13.479 13.542 19.189 1.00 57.69 334 ALA A O 1
ATOM 2647 N N . GLY A 1 335 ? -14.136 11.434 19.572 1.00 63.78 335 GLY A N 1
ATOM 2648 C CA . GLY A 1 335 ? -15.540 11.814 19.754 1.00 63.78 335 GLY A CA 1
ATOM 2649 C C . GLY A 1 335 ? -15.692 12.882 20.848 1.00 63.78 335 GLY A C 1
ATOM 2650 O O . GLY A 1 335 ? -14.758 13.121 21.608 1.00 63.78 335 GLY A O 1
ATOM 2651 N N . ARG A 1 336 ? -16.877 13.505 20.939 1.00 58.25 336 ARG A N 1
ATOM 2652 C CA . ARG A 1 336 ? -17.241 14.677 21.779 1.00 58.25 336 ARG A CA 1
ATOM 2653 C C . ARG A 1 336 ? -16.911 14.632 23.299 1.00 58.25 336 ARG A C 1
ATOM 2655 O O . ARG A 1 336 ? -17.481 15.414 24.048 1.00 58.25 336 ARG A O 1
ATOM 2662 N N . GLY A 1 337 ? -16.021 13.780 23.803 1.00 68.12 337 GLY A N 1
ATOM 2663 C CA . GLY A 1 337 ? -15.717 13.690 25.229 1.00 68.12 337 GLY A CA 1
ATOM 2664 C C . GLY A 1 337 ? -14.375 13.085 25.646 1.00 68.12 337 GLY A C 1
ATOM 2665 O O . GLY A 1 337 ? -14.296 12.647 26.787 1.00 68.12 337 GLY A O 1
ATOM 2666 N N . GLY A 1 338 ? -13.322 13.030 24.820 1.00 59.00 338 GLY A N 1
ATOM 2667 C CA . GLY A 1 338 ? -12.054 12.461 25.307 1.00 59.00 338 GLY A CA 1
ATOM 2668 C C . GLY A 1 338 ? -10.814 12.820 24.503 1.00 59.00 338 GLY A C 1
ATOM 2669 O O . GLY A 1 338 ? -10.886 13.016 23.302 1.00 59.00 338 GLY A O 1
ATOM 2670 N N . ARG A 1 339 ? -9.662 12.888 25.177 1.00 61.09 339 ARG A N 1
ATOM 2671 C CA . ARG A 1 339 ? -8.320 13.129 24.612 1.00 61.09 339 ARG A CA 1
ATOM 2672 C C . ARG A 1 339 ? -7.752 11.872 23.935 1.00 61.09 339 ARG A C 1
ATOM 2674 O O . ARG A 1 339 ? -6.660 11.428 24.271 1.00 61.09 339 ARG A O 1
ATOM 2681 N N . GLU A 1 340 ? -8.506 11.241 23.042 1.00 66.12 340 GLU A N 1
ATOM 2682 C CA . GLU A 1 340 ? -7.992 10.080 22.312 1.00 66.12 340 GLU A CA 1
ATOM 2683 C C . GLU A 1 340 ? -6.984 10.550 21.255 1.00 66.12 340 GLU A C 1
ATOM 2685 O O . GLU A 1 340 ? -7.372 11.096 20.225 1.00 66.12 340 GLU A O 1
ATOM 2690 N N . GLN A 1 341 ? -5.691 10.366 21.531 1.00 70.50 341 GLN A N 1
ATOM 2691 C CA . GLN A 1 341 ? -4.616 10.622 20.575 1.00 70.50 341 GLN A CA 1
ATOM 2692 C C . GLN A 1 341 ? -4.226 9.315 19.889 1.00 70.50 341 GLN A C 1
ATOM 2694 O O . GLN A 1 341 ? -3.781 8.368 20.540 1.00 70.50 341 GLN A O 1
ATOM 2699 N N . LEU A 1 342 ? -4.379 9.278 18.567 1.00 80.81 342 LEU A N 1
ATOM 2700 C CA . LEU A 1 342 ? -3.836 8.204 17.747 1.00 80.81 342 LEU A CA 1
ATOM 2701 C C . LEU A 1 342 ? -2.307 8.231 17.842 1.00 80.81 342 LEU A C 1
ATOM 2703 O O . LEU A 1 342 ? -1.695 9.244 17.499 1.00 80.81 342 LEU A O 1
ATOM 2707 N N . ARG A 1 343 ? -1.674 7.128 18.257 1.00 86.31 343 ARG A N 1
ATOM 2708 C CA . ARG A 1 343 ? -0.214 7.013 18.166 1.00 86.31 343 ARG A CA 1
ATOM 2709 C C . ARG A 1 343 ? 0.130 6.515 16.778 1.00 86.31 343 ARG A C 1
ATOM 2711 O O . ARG A 1 343 ? -0.051 5.341 16.447 1.00 86.31 343 ARG A O 1
ATOM 2718 N N . VAL A 1 344 ? 0.606 7.448 15.974 1.00 90.00 344 VAL A N 1
ATOM 2719 C CA . VAL A 1 344 ? 1.108 7.189 14.634 1.00 90.00 344 VAL A CA 1
ATOM 2720 C C . VAL A 1 344 ? 2.615 7.284 14.665 1.00 90.00 344 VAL A C 1
ATOM 2722 O O . VAL A 1 344 ? 3.167 8.259 15.172 1.00 90.00 344 VAL A O 1
ATOM 2725 N N . LYS A 1 345 ? 3.275 6.286 14.089 1.00 93.12 345 LYS A N 1
ATOM 2726 C CA . LYS A 1 345 ? 4.669 6.405 13.677 1.00 93.12 345 LYS A CA 1
ATOM 2727 C C . LYS A 1 345 ? 4.723 6.209 12.174 1.00 93.12 345 LYS A C 1
ATOM 2729 O O . LYS A 1 345 ? 4.420 5.122 11.695 1.00 93.12 345 LYS A O 1
ATOM 2734 N N . SER A 1 346 ? 5.077 7.266 11.459 1.00 92.81 346 SER A N 1
ATOM 2735 C CA . SER A 1 346 ? 5.378 7.196 10.035 1.00 92.81 346 SER A CA 1
ATOM 2736 C C . SER A 1 346 ? 6.886 7.312 9.882 1.00 92.81 346 SER A C 1
ATOM 2738 O O . SER A 1 346 ? 7.469 8.258 10.409 1.00 92.81 346 SER A O 1
ATOM 2740 N N . LEU A 1 347 ? 7.515 6.346 9.218 1.00 94.06 347 LEU A N 1
ATOM 2741 C CA . LEU A 1 347 ? 8.926 6.437 8.849 1.00 94.06 347 LEU A CA 1
ATOM 2742 C C . LEU A 1 347 ? 8.999 6.612 7.338 1.00 94.06 347 LEU A C 1
ATOM 2744 O O . LEU A 1 347 ? 8.504 5.754 6.609 1.00 94.06 347 LEU A O 1
ATOM 2748 N N . LEU A 1 348 ? 9.591 7.730 6.916 1.00 91.75 348 LEU A N 1
ATOM 2749 C CA . LEU A 1 348 ? 9.978 7.960 5.533 1.00 91.75 348 LEU A CA 1
ATOM 2750 C C . LEU A 1 348 ? 11.356 7.330 5.333 1.00 91.75 348 LEU A C 1
ATOM 2752 O O . LEU A 1 348 ? 12.306 7.692 6.036 1.00 91.75 348 LEU A O 1
ATOM 2756 N N . LEU A 1 349 ? 11.439 6.344 4.452 1.00 88.31 349 LEU A N 1
ATOM 2757 C CA . LEU A 1 349 ? 12.691 5.677 4.125 1.00 88.31 349 LEU A CA 1
ATOM 2758 C C . LEU A 1 349 ? 13.459 6.500 3.079 1.00 88.31 349 LEU A C 1
ATOM 2760 O O . LEU A 1 349 ? 12.833 7.210 2.295 1.00 88.31 349 LEU A O 1
ATOM 2764 N N . PRO A 1 350 ? 14.802 6.470 3.096 1.00 85.31 350 PRO A N 1
ATOM 2765 C CA . PRO A 1 350 ? 15.586 7.075 2.026 1.00 85.31 350 PRO A CA 1
ATOM 2766 C C . PRO A 1 350 ? 15.302 6.367 0.694 1.00 85.31 350 PRO A C 1
ATOM 2768 O O . PRO A 1 350 ? 15.135 5.146 0.688 1.00 85.31 350 PRO A O 1
ATOM 2771 N N . GLU A 1 351 ? 15.269 7.149 -0.390 1.00 72.19 351 GLU A N 1
ATOM 2772 C CA . GLU A 1 351 ? 15.176 6.652 -1.774 1.00 72.19 351 GLU A CA 1
ATOM 2773 C C . GLU A 1 351 ? 16.424 5.866 -2.213 1.00 72.19 351 GLU A C 1
ATOM 2775 O O . GLU A 1 351 ? 17.550 6.202 -1.757 1.00 72.19 351 GLU A O 1
#

Radius of gyration: 27.63 Å; Cα contacts (8 Å, |Δi|>4): 276; chains: 1; bounding box: 71×81×71 Å

Nearest PDB st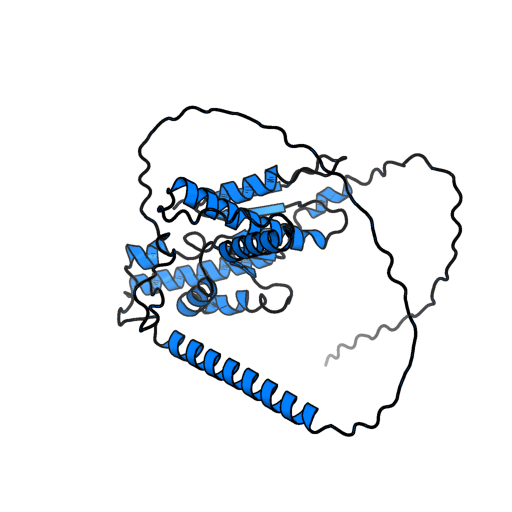ructures (foldseek):
  7c9k-assembly2_B  TM=2.557E-01  e=3.642E+00  Staphylococcus aureus subsp. aureus Mu50
  2bhn-assembly1_A  TM=2.808E-01  e=7.089E+00  Aeropyrum pernix

Sequence (351 aa):
MTDGKLGCFAGSASTPCEFAEEVPADHPLRQLSKTSDASDACYAEPAQTLLFLDWDDTLFPTTELFERWNLPRQISKKPGKPDEAIGQNYSARNITHPEGSFASASTMGSLPQKAASKVATVEESEGCQKVEVGVHTKEEREKKEEEEEEEKKKKEKKKEEEEDLSEWWFPDGELTPEQSSLLKDWQSALFQYLTTASRLSSQVVIVTNSRRPWVETCVSTFAPSCKKLFAGSTGGAKGGIKVVYALEVLQDMRSKRKLASNGWEGSFPVKCTMPLSDLEVTEELTWAKFHAMHREAKAFYRRYKGQSWKNIISLGDRIYEHDAMMEMAMRRHAGRGGREQLRVKSLLLPE